Protein 6CKY (pdb70)

Secondary structure (DSSP, 8-state):
---EEEEEEEEES-HHHHHHIIIIIT-PEEEEEEEETTEEEEEEE-TT-TT-EEEEEE-STTTS-HHHHHHHHHHHHTT--EEEEEE-S-HHHHHHHHHHTT--EEEEEEE-SSSEEEEEE-TTS-EEEEE----/---EEEEEEEEES-HHHHHHIIIIIT--EEEEEEEETTEEEEEEE-TT-TT-EEEEEESSTTTS-HHHHHHHHHHHHTT--EEEEEE-S-HHHHHHHHHHTT--EEEEEEE-SSSEEEEEE-TTS-EEEEE--

Foldseek 3Di:
DDDDAQEAEDEAADDVQQVCQCCVQVNWDWDDFDADDPFTFTWTDHPVCNRHTYTHGHLDPPVDDDVSSVVVLVCQLVQVAAREEDEDADQQVSQVSNVVSPWAWPAHWDADPQGIWTKTATPSNHIYIYGYRHD/DDDDAQEAEDEAQDVVQQVCQCCVQLNWDWDAFDADDNATFTWTGHDPPNRYIYTYGYLDPDVDDDVGSVVVLVCQQVQVAAREEDEDQAQQVSQVSNVVSPWDWPAHWDDDDPWIKTWTATPSNHIYMYTND

B-factor: mean 24.07, std 12.13, range [7.72, 75.2]

Structure (mmCIF, N/CA/C/O backbone):
data_6CKY
#
_entry.id   6CKY
#
_cell.length_a   48.531
_cell.length_b   75.945
_cell.length_c   142.912
_cell.angle_alpha   90.00
_cell.angle_beta   90.00
_cell.angle_gamma   90.00
#
_symmetry.space_group_name_H-M   'C 2 2 21'
#
loop_
_entity.id
_entity.type
_entity.pdbx_description
1 polymer Glyoxalase
2 water water
#
loop_
_atom_site.group_PDB
_atom_site.id
_atom_site.type_symbol
_atom_site.label_atom_id
_atom_site.label_alt_id
_atom_site.label_comp_id
_atom_site.label_asym_id
_atom_site.label_entity_id
_atom_site.label_seq_id
_atom_site.pdbx_PDB_ins_code
_atom_site.Cartn_x
_atom_site.Cartn_y
_atom_site.Cartn_z
_atom_site.occupancy
_atom_site.B_iso_or_equiv
_atom_site.auth_seq_id
_atom_site.auth_comp_id
_atom_site.auth_asym_id
_atom_site.auth_atom_id
_atom_site.pdbx_PDB_model_num
ATOM 1 N N . MET A 1 21 ? 32.062 35.146 16.907 1.00 32.05 1 MET A N 1
ATOM 2 C CA . MET A 1 21 ? 32.340 33.749 16.480 1.00 34.84 1 MET A CA 1
ATOM 3 C C . MET A 1 21 ? 31.768 33.529 15.101 1.00 32.26 1 MET A C 1
ATOM 4 O O . MET A 1 21 ? 30.589 33.900 14.823 1.00 32.63 1 MET A O 1
ATOM 9 N N . ARG A 1 22 ? 32.554 32.832 14.281 1.00 29.45 2 ARG A N 1
ATOM 10 C CA . ARG A 1 22 ? 32.096 32.349 12.969 1.00 28.99 2 ARG A CA 1
ATOM 11 C C . ARG A 1 22 ? 31.583 30.914 13.117 1.00 24.55 2 ARG A C 1
ATOM 12 O O . ARG A 1 22 ? 32.338 29.967 13.243 1.00 22.34 2 ARG A O 1
ATOM 20 N N . ALA A 1 23 ? 30.274 30.798 13.164 1.00 23.76 3 ALA A N 1
ATOM 21 C CA . ALA A 1 23 ? 29.614 29.513 13.289 1.00 21.55 3 ALA A CA 1
ATOM 22 C C . ALA A 1 23 ? 28.363 29.556 12.461 1.00 21.92 3 ALA A C 1
ATOM 23 O O . ALA A 1 23 ? 27.850 30.641 12.148 1.00 20.77 3 ALA A O 1
ATOM 25 N N . ARG A 1 24 ? 27.905 28.366 12.087 1.00 19.62 4 ARG A N 1
ATOM 26 C CA . ARG A 1 24 ? 26.616 28.147 11.487 1.00 19.38 4 ARG A CA 1
ATOM 27 C C . ARG A 1 24 ? 25.893 27.080 12.273 1.00 17.14 4 ARG A C 1
ATOM 28 O O . ARG A 1 24 ? 26.464 26.082 12.682 1.00 13.10 4 ARG A O 1
ATOM 36 N N . LEU A 1 25 ? 24.586 27.217 12.419 1.00 15.71 5 LEU A N 1
ATOM 37 C CA . LEU A 1 25 ? 23.842 26.224 13.153 1.00 16.38 5 LEU A CA 1
ATOM 38 C C . LEU A 1 25 ? 23.546 25.084 12.178 1.00 15.07 5 LEU A C 1
ATOM 39 O O . LEU A 1 25 ? 22.765 25.250 11.212 1.00 16.27 5 LEU A O 1
ATOM 44 N N . SER A 1 26 ? 24.140 23.921 12.388 1.00 12.25 6 SER A N 1
ATOM 45 C CA . SER A 1 26 ? 23.889 22.830 11.417 1.00 11.18 6 SER A CA 1
ATOM 46 C C . SER A 1 26 ? 22.804 21.889 11.809 1.00 10.76 6 SER A C 1
ATOM 47 O O . SER A 1 26 ? 22.282 21.065 10.987 1.00 10.43 6 SER A O 1
ATOM 50 N N . HIS A 1 27 ? 22.535 21.822 13.103 1.00 10.18 7 HIS A N 1
ATOM 51 C CA . HIS A 1 27 ? 21.571 20.906 13.607 1.00 10.91 7 HIS A CA 1
ATOM 52 C C . HIS A 1 27 ? 20.803 21.595 14.705 1.00 10.52 7 HIS A C 1
ATOM 53 O O . HIS A 1 27 ? 21.418 22.271 15.488 1.00 9.62 7 HIS A O 1
ATOM 60 N N . VAL A 1 28 ? 19.504 21.362 14.743 1.00 9.90 8 VAL A N 1
ATOM 61 C CA . VAL A 1 28 ? 18.652 21.719 15.873 1.00 10.68 8 VAL A CA 1
ATOM 62 C C . VAL A 1 28 ? 18.016 20.497 16.454 1.00 10.16 8 VAL A C 1
ATOM 63 O O . VAL A 1 28 ? 17.456 19.691 15.760 1.00 7.72 8 VAL A O 1
ATOM 67 N N . THR A 1 29 ? 18.004 20.419 17.801 1.00 8.77 9 THR A N 1
ATOM 68 C CA . THR A 1 29 ? 17.416 19.297 18.473 1.00 9.68 9 THR A CA 1
ATOM 69 C C . THR A 1 29 ? 15.929 19.527 18.791 1.00 10.34 9 THR A C 1
ATOM 70 O O . THR A 1 29 ? 15.518 20.674 19.179 1.00 10.99 9 THR A O 1
ATOM 74 N N . ILE A 1 30 ? 15.121 18.511 18.519 1.00 9.20 10 ILE A N 1
ATOM 75 C CA . ILE A 1 30 ? 13.711 18.504 18.823 1.00 9.49 10 ILE A CA 1
ATOM 76 C C . ILE A 1 30 ? 13.537 17.318 19.737 1.00 9.81 10 ILE A C 1
ATOM 77 O O . ILE A 1 30 ? 13.735 16.168 19.307 1.00 8.46 10 ILE A O 1
ATOM 82 N N . PRO A 1 31 ? 13.179 17.587 21.019 1.00 9.65 11 PRO A N 1
ATOM 83 C CA . PRO A 1 31 ? 12.929 16.427 21.885 1.00 10.20 11 PRO A CA 1
ATOM 84 C C . PRO A 1 31 ? 11.620 15.704 21.561 1.00 10.40 11 PRO A C 1
ATOM 85 O O . PRO A 1 31 ? 10.605 16.348 21.458 1.00 10.30 11 PRO A O 1
ATOM 89 N N . VAL A 1 32 ? 11.603 14.366 21.380 1.00 11.37 12 VAL A N 1
ATOM 90 C CA . VAL A 1 32 ? 10.353 13.707 20.966 1.00 13.05 12 VAL A CA 1
ATOM 91 C C . VAL A 1 32 ? 9.994 12.533 21.887 1.00 14.34 12 VAL A C 1
ATOM 92 O O . VAL A 1 32 ? 10.861 11.904 22.460 1.00 18.47 12 VAL A O 1
ATOM 96 N N . LEU A 1 33 ? 8.723 12.195 21.918 1.00 16.16 13 LEU A N 1
ATOM 97 C CA . LEU A 1 33 ? 8.189 11.136 22.785 1.00 17.46 13 LEU A CA 1
ATOM 98 C C . LEU A 1 33 ? 8.371 9.805 22.125 1.00 19.75 13 LEU A C 1
ATOM 99 O O . LEU A 1 33 ? 8.585 8.773 22.816 1.00 20.78 13 LEU A O 1
ATOM 104 N N . ASP A 1 34 ? 8.308 9.771 20.801 1.00 19.94 14 ASP A N 1
ATOM 105 C CA . ASP A 1 34 ? 8.527 8.501 20.144 1.00 21.26 14 ASP A CA 1
ATOM 106 C C . ASP A 1 34 ? 9.105 8.787 18.814 1.00 19.10 14 ASP A C 1
ATOM 107 O O . ASP A 1 34 ? 8.480 9.470 18.022 1.00 17.10 14 ASP A O 1
ATOM 112 N N . GLN A 1 35 ? 10.255 8.182 18.517 1.00 18.01 15 GLN A N 1
ATOM 113 C CA . GLN A 1 35 ? 10.946 8.495 17.280 1.00 18.14 15 GLN A CA 1
ATOM 114 C C . GLN A 1 35 ? 10.262 8.022 16.000 1.00 21.38 15 GLN A C 1
ATOM 115 O O . GLN A 1 35 ? 10.312 8.720 15.005 1.00 18.52 15 GLN A O 1
ATOM 121 N N . ASP A 1 36 ? 9.635 6.836 16.009 1.00 23.61 16 ASP A N 1
ATOM 122 C CA . ASP A 1 36 ? 8.874 6.403 14.819 1.00 23.98 16 ASP A CA 1
ATOM 123 C C . ASP A 1 36 ? 7.730 7.345 14.556 1.00 18.33 16 ASP A C 1
ATOM 124 O O . ASP A 1 36 ? 7.481 7.725 13.432 1.00 17.31 16 ASP A O 1
ATOM 129 N N . SER A 1 37 ? 7.030 7.713 15.606 1.00 17.28 17 SER A N 1
ATOM 130 C CA . SER A 1 37 ? 5.893 8.619 15.484 1.00 19.09 17 SER A CA 1
ATOM 131 C C . SER A 1 37 ? 6.351 9.965 14.877 1.00 18.84 17 SER A C 1
ATOM 132 O O . SER A 1 37 ? 5.749 10.481 13.909 1.00 17.48 17 SER A O 1
ATOM 135 N N . ALA A 1 38 ? 7.439 10.493 15.452 1.00 17.08 18 ALA A N 1
ATOM 136 C CA . ALA A 1 38 ? 8.043 11.777 15.011 1.00 15.18 18 ALA A CA 1
ATOM 137 C C . ALA A 1 38 ? 8.484 11.712 13.565 1.00 15.84 18 ALA A C 1
ATOM 138 O O . ALA A 1 38 ? 8.267 12.628 12.779 1.00 15.66 18 ALA A O 1
ATOM 140 N N . LYS A 1 39 ? 9.126 10.604 13.210 1.00 16.14 19 LYS A N 1
ATOM 141 C CA . LYS A 1 39 ? 9.546 10.413 11.812 1.00 16.91 19 LYS A CA 1
ATOM 142 C C . LYS A 1 39 ? 8.402 10.508 10.834 1.00 16.26 19 LYS A C 1
ATOM 143 O O . LYS A 1 39 ? 8.525 11.195 9.819 1.00 18.75 19 LYS A O 1
ATOM 149 N N . ALA A 1 40 ? 7.320 9.800 11.138 1.00 16.68 20 ALA A N 1
ATOM 150 C CA . ALA A 1 40 ? 6.078 9.779 10.325 1.00 17.30 20 ALA A CA 1
ATOM 151 C C . ALA A 1 40 ? 5.516 11.181 10.253 1.00 14.83 20 ALA A C 1
ATOM 152 O O . ALA A 1 40 ? 5.235 11.679 9.175 1.00 16.85 20 ALA A O 1
ATOM 154 N N . PHE A 1 41 ? 5.446 11.855 11.380 1.00 14.39 21 PHE A N 1
ATOM 155 C CA . PHE A 1 41 ? 4.907 13.239 11.382 1.00 12.81 21 PHE A CA 1
ATOM 156 C C . PHE A 1 41 ? 5.687 14.205 10.513 1.00 12.11 21 PHE A C 1
ATOM 157 O O . PHE A 1 41 ? 5.130 14.899 9.672 1.00 12.58 21 PHE A O 1
ATOM 165 N N . TYR A 1 42 ? 7.004 14.243 10.720 1.00 12.24 22 TYR A N 1
ATOM 166 C CA . TYR A 1 42 ? 7.852 15.147 10.066 1.00 11.27 22 TYR A CA 1
ATOM 167 C C . TYR A 1 42 ? 7.958 14.861 8.575 1.00 12.60 22 TYR A C 1
ATOM 168 O O . TYR A 1 42 ? 8.086 15.805 7.831 1.00 11.89 22 TYR A O 1
ATOM 177 N N . THR A 1 43 ? 7.873 13.586 8.182 1.00 14.99 23 THR A N 1
ATOM 178 C CA . THR A 1 43 ? 7.997 13.213 6.744 1.00 19.12 23 THR A CA 1
ATOM 179 C C . THR A 1 43 ? 6.639 13.167 6.068 1.00 19.77 23 THR A C 1
ATOM 180 O O . THR A 1 43 ? 6.490 13.764 5.029 1.00 19.55 23 THR A O 1
ATOM 184 N N . GLU A 1 44 ? 5.661 12.495 6.668 1.00 21.16 24 GLU A N 1
ATOM 185 C CA . GLU A 1 44 ? 4.355 12.315 6.066 1.00 22.64 24 GLU A CA 1
ATOM 186 C C . GLU A 1 44 ? 3.447 13.557 6.148 1.00 24.15 24 GLU A C 1
ATOM 187 O O . GLU A 1 44 ? 2.696 13.770 5.203 1.00 23.03 24 GLU A O 1
ATOM 193 N N . LYS A 1 45 ? 3.509 14.359 7.240 1.00 20.83 25 LYS A N 1
ATOM 194 C CA . LYS A 1 45 ? 2.649 15.544 7.398 1.00 20.46 25 LYS A CA 1
ATOM 195 C C . LYS A 1 45 ? 3.324 16.859 6.978 1.00 19.93 25 LYS A C 1
ATOM 196 O O . LYS A 1 45 ? 2.749 17.656 6.232 1.00 19.36 25 LYS A O 1
ATOM 202 N N . LEU A 1 46 ? 4.568 17.086 7.404 1.00 17.93 26 LEU A N 1
ATOM 203 C CA . LEU A 1 46 ? 5.307 18.254 6.942 1.00 17.59 26 LEU A CA 1
ATOM 204 C C . LEU A 1 46 ? 6.100 18.058 5.660 1.00 18.53 26 LEU A C 1
ATOM 205 O O . LEU A 1 46 ? 6.547 19.010 5.125 1.00 19.59 26 LEU A O 1
ATOM 210 N N . GLY A 1 47 ? 6.282 16.834 5.190 1.00 19.01 27 GLY A N 1
ATOM 211 C CA . GLY A 1 47 ? 6.995 16.602 3.932 1.00 19.08 27 GLY A CA 1
ATOM 212 C C . GLY A 1 47 ? 8.501 16.807 3.935 1.00 18.85 27 GLY A C 1
ATOM 213 O O . GLY A 1 47 ? 9.110 16.983 2.878 1.00 16.65 27 GLY A O 1
ATOM 214 N N . PHE A 1 48 ? 9.118 16.799 5.118 1.00 16.25 28 PHE A N 1
ATOM 215 C CA . PHE A 1 48 ? 10.531 16.808 5.230 1.00 15.12 28 PHE A CA 1
ATOM 216 C C . PHE A 1 48 ? 11.080 15.487 4.814 1.00 16.59 28 PHE A C 1
ATOM 217 O O . PHE A 1 48 ? 10.419 14.459 4.877 1.00 15.07 28 PHE A O 1
ATOM 225 N N . GLU A 1 49 ? 12.339 15.523 4.507 1.00 17.71 29 GLU A N 1
ATOM 226 C CA . GLU A 1 4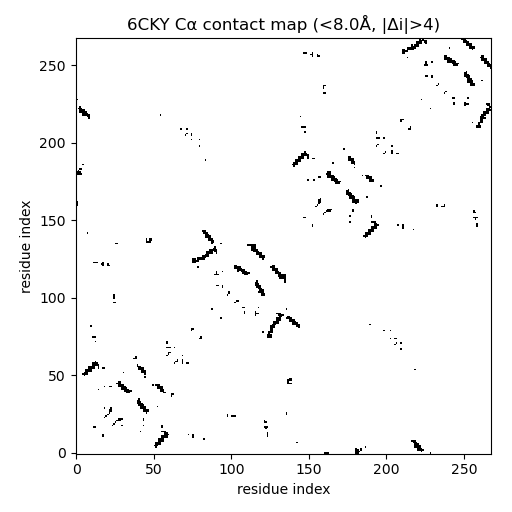9 ? 13.027 14.352 4.085 1.00 23.41 29 GLU A CA 1
ATOM 227 C C . GLU A 1 49 ? 13.875 13.851 5.229 1.00 24.53 29 GLU A C 1
ATOM 228 O O . GLU A 1 49 ? 14.293 14.633 6.091 1.00 22.49 29 GLU A O 1
ATOM 234 N N . VAL A 1 50 ? 14.122 12.552 5.224 1.00 22.39 30 VAL A N 1
ATOM 235 C CA . VAL A 1 50 ? 15.002 11.937 6.172 1.00 22.56 30 VAL A CA 1
ATOM 236 C C . VAL A 1 50 ? 16.393 12.188 5.740 1.00 21.50 30 VAL A C 1
ATOM 237 O O . VAL A 1 50 ? 16.744 12.006 4.555 1.00 23.38 30 VAL A O 1
ATOM 241 N N . ARG A 1 51 ? 17.196 12.686 6.656 1.00 19.16 31 ARG A N 1
ATOM 242 C CA . ARG A 1 51 ? 18.570 12.960 6.419 1.00 21.38 31 ARG A CA 1
ATOM 243 C C . ARG A 1 51 ? 19.505 11.881 6.945 1.00 22.44 31 ARG A C 1
ATOM 244 O O . ARG A 1 51 ? 20.498 11.554 6.291 1.00 20.20 31 ARG A O 1
ATOM 252 N N . ASN A 1 52 ? 19.241 11.389 8.145 1.00 21.62 32 ASN A N 1
ATOM 253 C CA . ASN A 1 52 ? 19.990 10.257 8.687 1.00 22.47 32 ASN A CA 1
ATOM 254 C C . ASN A 1 52 ? 19.055 9.418 9.545 1.00 23.32 32 ASN A C 1
ATOM 255 O O . ASN A 1 52 ? 18.132 9.924 10.169 1.00 17.93 32 ASN A O 1
ATOM 260 N N . ASP A 1 53 ? 19.316 8.114 9.564 1.00 23.30 33 ASP A N 1
ATOM 261 C CA . ASP A 1 53 ? 18.660 7.208 10.481 1.00 24.05 33 ASP A CA 1
ATOM 262 C C . ASP A 1 53 ? 19.604 6.029 10.744 1.00 25.74 33 ASP A C 1
ATOM 263 O O . ASP A 1 53 ? 19.817 5.194 9.882 1.00 27.07 33 ASP A O 1
ATOM 268 N N . MET A 1 54 ? 20.200 6.028 11.909 1.00 27.28 34 MET A N 1
ATOM 269 C CA . MET A 1 54 ? 21.224 5.065 12.260 1.00 28.32 34 MET A CA 1
ATOM 270 C C . MET A 1 54 ? 21.277 5.067 13.744 1.00 28.18 34 MET A C 1
ATOM 271 O O . MET A 1 54 ? 20.636 5.909 14.386 1.00 32.82 34 MET A O 1
ATOM 276 N N . THR A 1 55 ? 22.086 4.166 14.272 1.00 24.54 35 THR A N 1
ATOM 277 C CA . THR A 1 55 ? 22.171 3.884 15.677 1.00 29.08 35 THR A CA 1
ATOM 278 C C . THR A 1 55 ? 23.630 4.040 16.051 1.00 32.00 35 THR A C 1
ATOM 279 O O . THR A 1 55 ? 24.538 3.497 15.369 1.00 32.29 35 THR A O 1
ATOM 283 N N . ILE A 1 56 ? 23.824 4.769 17.135 1.00 35.30 36 ILE A N 1
ATOM 284 C CA . ILE A 1 56 ? 25.114 5.134 17.653 1.00 36.07 36 ILE A CA 1
ATOM 285 C C . ILE A 1 56 ? 25.061 4.577 19.053 1.00 39.50 36 ILE A C 1
ATOM 286 O O . ILE A 1 56 ? 24.511 5.219 19.961 1.00 35.64 36 ILE A O 1
ATOM 291 N N . GLY A 1 57 ? 25.543 3.338 19.201 1.00 38.58 37 GLY A N 1
ATOM 292 C CA . GLY A 1 57 ? 25.512 2.650 20.483 1.00 39.22 37 GLY A CA 1
ATOM 293 C C . GLY A 1 57 ? 24.103 2.242 20.824 1.00 41.97 37 GLY A C 1
ATOM 294 O O . GLY A 1 57 ? 23.497 1.400 20.149 1.00 45.48 37 GLY A O 1
ATOM 295 N N . GLU A 1 58 ? 23.576 2.853 21.878 1.00 43.04 38 GLU A N 1
ATOM 296 C CA . GLU A 1 58 ? 22.199 2.628 22.288 1.00 43.11 38 GLU A CA 1
ATOM 297 C C . GLU A 1 58 ? 21.255 3.593 21.548 1.00 36.90 38 GLU A C 1
ATOM 298 O O . GLU A 1 58 ? 20.108 3.227 21.318 1.00 37.77 38 GLU A O 1
ATOM 304 N N . LEU A 1 59 ? 21.742 4.785 21.143 1.00 30.76 39 LEU A N 1
ATOM 305 C CA . LEU A 1 59 ? 20.871 5.880 20.632 1.00 26.80 39 LEU A CA 1
ATOM 306 C C . LEU A 1 59 ? 20.606 5.830 19.147 1.00 22.81 39 LEU A C 1
ATOM 307 O O . LEU A 1 59 ? 21.500 5.620 18.368 1.00 20.15 39 LEU A O 1
ATOM 312 N N . ARG A 1 60 ? 19.362 6.100 18.761 1.00 21.78 40 ARG A N 1
ATOM 313 C CA . ARG A 1 60 ? 19.016 6.284 17.375 1.00 19.96 40 ARG A CA 1
ATOM 314 C C . ARG A 1 60 ? 19.196 7.767 17.062 1.00 20.13 40 ARG A C 1
ATOM 315 O O . ARG A 1 60 ? 18.561 8.644 17.646 1.00 14.34 40 ARG A O 1
ATOM 323 N N . TRP A 1 61 ? 20.067 8.003 16.126 1.00 20.11 41 TRP A N 1
ATOM 324 C CA . TRP A 1 61 ? 20.281 9.321 15.596 1.00 19.66 41 TRP A CA 1
ATOM 325 C C . TRP A 1 61 ? 19.479 9.421 14.332 1.00 16.88 41 TRP A C 1
ATOM 326 O O . TRP A 1 61 ? 19.792 8.827 13.275 1.00 16.95 41 TRP A O 1
ATOM 337 N N . LEU A 1 62 ? 18.409 10.200 14.418 1.00 15.88 42 LEU A N 1
ATOM 338 C CA . LEU A 1 62 ? 17.419 10.332 13.391 1.00 14.60 42 LEU A CA 1
ATOM 339 C C . LEU A 1 62 ? 17.283 11.812 13.101 1.00 15.35 42 LEU A C 1
ATOM 340 O O . LEU A 1 62 ? 16.943 12.603 14.014 1.00 12.16 42 LEU A O 1
ATOM 345 N N . THR A 1 63 ? 17.473 12.191 11.845 1.00 12.91 43 THR A N 1
ATOM 346 C CA . THR A 1 63 ? 17.402 13.607 11.509 1.00 15.41 43 THR A CA 1
ATOM 347 C C . THR A 1 63 ? 16.587 13.802 10.248 1.00 15.70 43 THR A C 1
ATOM 348 O O . THR A 1 63 ? 16.582 12.944 9.344 1.00 18.01 43 THR A O 1
ATOM 352 N N . VAL A 1 64 ? 15.922 14.949 10.194 1.00 14.89 44 VAL A N 1
ATOM 353 C CA . VAL A 1 64 ? 15.042 15.298 9.125 1.00 14.71 44 VAL A CA 1
ATOM 354 C C . VAL A 1 64 ? 15.285 16.739 8.761 1.00 15.40 44 VAL A C 1
ATOM 355 O O . VAL A 1 64 ? 15.797 17.567 9.527 1.00 12.67 44 VAL A O 1
ATOM 359 N N . GLY A 1 65 ? 14.823 17.101 7.593 1.00 14.23 45 GLY A N 1
ATOM 360 C CA . GLY A 1 65 ? 14.878 18.508 7.274 1.00 16.38 45 GLY A CA 1
ATOM 361 C C . GLY A 1 65 ? 14.140 18.832 5.998 1.00 18.00 45 GLY A C 1
ATOM 362 O O . GLY A 1 65 ? 13.754 17.906 5.272 1.00 15.44 45 GLY A O 1
ATOM 363 N N . PRO A 1 66 ? 13.862 20.135 5.778 1.00 18.75 46 PRO A N 1
ATOM 364 C CA . PRO A 1 66 ? 13.190 20.590 4.555 1.00 19.17 46 PRO A CA 1
ATOM 365 C C . PRO A 1 66 ? 14.014 20.239 3.321 1.00 19.84 46 PRO A C 1
ATOM 366 O O . PRO A 1 66 ? 15.209 20.417 3.292 1.00 17.86 46 PRO A O 1
ATOM 370 N N . LYS A 1 67 ? 13.372 19.690 2.304 1.00 25.54 47 LYS A N 1
ATOM 371 C CA . LYS A 1 67 ? 14.106 19.295 1.059 1.00 28.57 47 LYS A CA 1
ATOM 372 C C . LYS A 1 67 ? 14.998 20.404 0.468 1.00 27.75 47 LYS A C 1
ATOM 373 O O . LYS A 1 67 ? 16.047 20.161 -0.121 1.00 31.16 47 LYS A O 1
ATOM 379 N N . ASP A 1 68 ? 14.581 21.637 0.613 1.00 30.87 48 ASP A N 1
ATOM 380 C CA . ASP A 1 68 ? 15.327 22.732 0.027 1.00 34.99 48 ASP A CA 1
ATOM 381 C C . ASP A 1 68 ? 16.340 23.328 0.920 1.00 34.31 48 ASP A C 1
ATOM 382 O O . ASP A 1 68 ? 17.049 24.181 0.458 1.00 36.59 48 ASP A O 1
ATOM 387 N N . GLU A 1 69 ? 16.421 22.903 2.189 1.00 30.42 49 GLU A N 1
ATOM 388 C CA . GLU A 1 69 ? 17.394 23.460 3.106 1.00 29.61 49 GLU A CA 1
ATOM 389 C C . GLU A 1 69 ? 18.341 22.336 3.548 1.00 25.27 49 GLU A C 1
ATOM 390 O O . GLU A 1 69 ? 18.300 21.886 4.670 1.00 19.48 49 GLU A O 1
ATOM 396 N N . PRO A 1 70 ? 19.220 21.891 2.638 1.00 22.00 50 PRO A N 1
ATOM 397 C CA . PRO A 1 70 ? 19.995 20.679 2.957 1.00 24.16 50 PRO A CA 1
ATOM 398 C C . PRO A 1 70 ? 21.032 20.895 4.051 1.00 24.46 50 PRO A C 1
ATOM 399 O O . PRO A 1 70 ? 21.456 19.912 4.646 1.00 28.21 50 PRO A O 1
ATOM 403 N N . GLU A 1 71 ? 21.371 22.146 4.378 1.00 23.61 51 GLU A N 1
ATOM 404 C CA . GLU A 1 71 ? 22.424 22.418 5.343 1.00 26.12 51 GLU A CA 1
ATOM 405 C C . GLU A 1 71 ? 21.971 22.477 6.812 1.00 21.81 51 GLU A C 1
ATOM 406 O O . GLU A 1 71 ? 22.816 22.700 7.682 1.00 21.07 51 GLU A O 1
ATOM 412 N N . VAL A 1 72 ? 20.688 22.288 7.087 1.00 19.71 52 VAL A N 1
ATOM 413 C CA . VAL A 1 72 ? 20.221 22.174 8.489 1.00 18.84 52 VAL A CA 1
ATOM 414 C C . VAL A 1 72 ? 19.448 20.852 8.632 1.00 17.48 52 VAL A C 1
ATOM 415 O O . VAL A 1 72 ? 18.687 20.416 7.725 1.00 19.85 52 VAL A O 1
ATOM 419 N N . GLU A 1 73 ? 19.628 20.235 9.772 1.00 13.90 53 GLU A N 1
ATOM 420 C CA . GLU A 1 73 ? 19.020 18.989 10.094 1.00 13.10 53 GLU A CA 1
ATOM 421 C C . GLU A 1 73 ? 18.344 19.210 11.463 1.00 11.96 53 GLU A C 1
ATOM 422 O O . GLU A 1 73 ? 18.939 19.877 12.309 1.00 9.91 53 GLU A O 1
ATOM 428 N N . MET A 1 74 ? 17.124 18.697 11.598 1.00 10.11 54 MET A N 1
ATOM 429 C CA . MET A 1 74 ? 16.434 18.635 12.850 1.00 11.79 54 MET A CA 1
ATOM 430 C C . MET A 1 74 ? 16.617 17.246 13.456 1.00 11.88 54 MET A C 1
ATOM 431 O O . MET A 1 74 ? 16.276 16.240 12.800 1.00 10.50 54 MET A O 1
ATOM 436 N N . VAL A 1 75 ? 17.213 17.196 14.661 1.00 10.55 55 VAL A N 1
ATOM 437 C CA . VAL A 1 75 ? 17.566 15.926 15.283 1.00 12.22 55 VAL A CA 1
ATOM 438 C C . VAL A 1 75 ? 16.357 15.472 16.172 1.00 11.32 55 VAL A C 1
ATOM 439 O O . VAL A 1 75 ? 15.966 16.222 17.031 1.00 10.41 55 VAL A O 1
ATOM 443 N N . LEU A 1 76 ? 15.751 14.315 15.912 1.00 11.31 56 LEU A N 1
ATOM 444 C CA . LEU A 1 76 ? 14.570 13.888 16.630 1.00 12.20 56 LEU A CA 1
ATOM 445 C C . LEU A 1 76 ? 15.086 13.010 17.780 1.00 14.58 56 LEU A C 1
ATOM 446 O O . LEU A 1 76 ? 15.464 11.888 17.593 1.00 15.59 56 LEU A O 1
ATOM 451 N N . ARG A 1 77 ? 15.221 13.624 18.932 1.00 14.64 57 ARG A N 1
ATOM 452 C CA . ARG A 1 77 ? 15.908 13.038 20.050 1.00 18.16 57 ARG A CA 1
ATOM 453 C C . ARG A 1 77 ? 14.927 12.418 21.080 1.00 19.34 57 ARG A C 1
ATOM 454 O O . ARG A 1 77 ? 14.149 13.141 21.711 1.00 17.02 57 ARG A O 1
ATOM 462 N N . LYS A 1 78 ? 15.040 11.102 21.297 1.00 19.51 58 LYS A N 1
ATOM 463 C CA . LYS A 1 78 ? 14.134 10.372 22.185 1.00 20.81 58 LYS A CA 1
ATOM 464 C C . LYS A 1 78 ? 14.313 10.898 23.550 1.00 19.21 58 LYS A C 1
ATOM 465 O O . LYS A 1 78 ? 15.487 10.985 24.003 1.00 18.14 58 LYS A O 1
ATOM 471 N N . VAL A 1 79 ? 13.203 11.273 24.190 1.00 17.99 59 VAL A N 1
ATOM 472 C CA . VAL A 1 79 ? 13.218 11.605 25.613 1.00 19.35 59 VAL A CA 1
ATOM 473 C C . VAL A 1 79 ? 12.921 10.301 26.392 1.00 21.18 59 VAL A C 1
ATOM 474 O O . VAL A 1 79 ? 11.768 9.885 26.588 1.00 20.37 59 VAL A O 1
ATOM 478 N N . GLY A 1 80 ? 13.994 9.648 26.777 1.00 23.22 60 GLY A N 1
ATOM 479 C CA . GLY A 1 80 ? 13.902 8.350 27.445 1.00 24.81 60 GLY A CA 1
ATOM 480 C C . GLY A 1 80 ? 15.280 7.794 27.743 1.00 28.32 60 GLY A C 1
ATOM 481 O O . GLY A 1 80 ? 16.293 8.388 27.350 1.00 23.39 60 GLY A O 1
ATOM 482 N N . PRO A 1 81 ? 15.331 6.638 28.457 1.00 30.87 61 PRO A N 1
ATOM 483 C CA . PRO A 1 81 ? 16.607 5.984 28.667 1.00 36.18 61 PRO A CA 1
ATOM 484 C C . PRO A 1 81 ? 17.255 5.585 27.357 1.00 34.49 61 PRO A C 1
ATOM 485 O O . PRO A 1 81 ? 16.535 5.266 26.431 1.00 38.84 61 PRO A O 1
ATOM 489 N N . PRO A 1 82 ? 18.589 5.632 27.237 1.00 41.21 62 PRO A N 1
ATOM 490 C CA . PRO A 1 82 ? 19.523 5.867 28.348 1.00 40.11 62 PRO A CA 1
ATOM 491 C C . PRO A 1 82 ? 19.994 7.289 28.476 1.00 37.92 62 PRO A C 1
ATOM 492 O O . PRO A 1 82 ? 20.674 7.620 29.465 1.00 34.89 62 PRO A O 1
ATOM 496 N N . GLU A 1 83 ? 19.709 8.128 27.482 1.00 36.87 63 GLU A N 1
ATOM 497 C CA . GLU A 1 83 ? 20.173 9.499 27.559 1.00 31.98 63 GLU A CA 1
ATOM 498 C C . GLU A 1 83 ? 19.665 10.173 28.802 1.00 28.88 63 GLU A C 1
ATOM 499 O O . GLU A 1 83 ? 20.412 10.900 29.408 1.00 27.43 63 GLU A O 1
ATOM 505 N N . TYR A 1 84 ? 18.409 9.918 29.184 1.00 28.06 64 TYR A N 1
ATOM 506 C CA . TYR A 1 84 ? 17.777 10.577 30.307 1.00 28.55 64 TYR A CA 1
ATOM 507 C C . TYR A 1 84 ? 17.366 9.556 31.361 1.00 30.34 64 TYR A C 1
ATOM 508 O O . TYR A 1 84 ? 16.736 8.538 31.040 1.00 28.19 64 TYR A O 1
ATOM 517 N N . ASP A 1 85 ? 17.636 9.870 32.622 1.00 32.89 65 ASP A N 1
ATOM 518 C CA . ASP A 1 85 ? 17.280 8.947 33.707 1.00 32.86 65 ASP A CA 1
ATOM 519 C C . ASP A 1 85 ? 15.761 8.992 33.918 1.00 37.26 65 ASP A C 1
ATOM 520 O O . ASP A 1 85 ? 15.062 9.789 33.283 1.00 33.18 65 ASP A O 1
ATOM 525 N N . GLU A 1 86 ? 15.240 8.157 34.815 1.00 40.37 66 GLU A N 1
ATOM 526 C CA . GLU A 1 86 ? 13.797 7.926 34.850 1.00 39.20 66 GLU A CA 1
ATOM 527 C C . GLU A 1 86 ? 13.010 9.119 35.396 1.00 36.04 66 GLU A C 1
ATOM 528 O O . GLU A 1 86 ? 11.915 9.428 34.923 1.00 31.76 66 GLU A O 1
ATOM 534 N N . GLU A 1 87 ? 13.531 9.770 36.421 1.00 35.91 67 GLU A N 1
ATOM 535 C CA . GLU A 1 87 ? 12.860 10.946 36.963 1.00 36.10 67 GLU A CA 1
ATOM 536 C C . GLU A 1 87 ? 12.813 12.080 35.912 1.00 31.08 67 GLU A C 1
ATOM 537 O O . GLU A 1 87 ? 11.777 12.756 35.717 1.00 31.87 67 GLU A O 1
ATOM 543 N N . THR A 1 88 ? 13.955 12.287 35.265 1.00 29.11 68 THR A N 1
ATOM 544 C CA . THR A 1 88 ? 14.116 13.295 34.220 1.00 29.39 68 THR A CA 1
ATOM 545 C C . THR A 1 88 ? 13.200 13.041 33.042 1.00 25.05 68 THR A C 1
ATOM 546 O O . THR A 1 88 ? 12.486 13.981 32.630 1.00 25.87 68 THR A O 1
ATOM 550 N N . THR A 1 89 ? 13.242 11.800 32.526 1.00 23.83 69 THR A N 1
ATOM 551 C CA . THR A 1 89 ? 12.334 11.267 31.500 1.00 24.12 69 THR A CA 1
ATOM 552 C C . THR A 1 89 ? 10.876 11.599 31.817 1.00 24.29 69 THR A C 1
ATOM 553 O O . THR A 1 89 ? 10.160 12.192 31.004 1.00 23.84 69 THR A O 1
ATOM 557 N N . ALA A 1 90 ? 10.439 11.299 33.035 1.00 23.80 70 ALA A N 1
ATOM 558 C CA . ALA A 1 90 ? 9.028 11.505 33.431 1.00 23.10 70 ALA A CA 1
ATOM 559 C C . ALA A 1 90 ? 8.603 12.991 33.450 1.00 21.16 70 ALA A C 1
ATOM 560 O O . ALA A 1 90 ? 7.542 13.389 32.960 1.00 23.00 70 ALA A O 1
ATOM 562 N N . HIS A 1 91 ? 9.431 13.792 34.064 1.00 20.94 71 HIS A N 1
ATOM 563 C CA . HIS A 1 91 ? 9.213 15.249 34.185 1.00 22.24 71 HIS A CA 1
ATOM 564 C C . HIS A 1 91 ? 9.242 15.892 32.764 1.00 18.59 71 HIS A C 1
ATOM 565 O O . HIS A 1 91 ? 8.405 16.810 32.417 1.00 18.98 71 HIS A O 1
ATOM 572 N N . PHE A 1 92 ? 10.173 15.389 31.957 1.00 18.24 72 PHE A N 1
ATOM 573 C CA . PHE A 1 92 ? 10.379 15.996 30.620 1.00 17.77 72 PHE A CA 1
ATOM 574 C C . PHE A 1 92 ? 9.262 15.621 29.647 1.00 17.03 72 PHE A C 1
ATOM 575 O O . PHE A 1 92 ? 8.632 16.535 29.022 1.00 17.01 72 PHE A O 1
ATOM 583 N N . ARG A 1 93 ? 8.955 14.319 29.558 1.00 18.54 73 ARG A N 1
ATOM 584 C CA . ARG A 1 93 ? 7.816 13.860 28.767 1.00 18.90 73 ARG A CA 1
ATOM 585 C C . ARG A 1 93 ? 6.522 14.586 29.107 1.00 21.00 73 ARG A C 1
ATOM 586 O O . ARG A 1 93 ? 5.741 14.893 28.224 1.00 19.46 73 ARG A O 1
ATOM 594 N N . ASP A 1 94 ? 6.283 14.893 30.393 1.00 22.35 74 ASP A N 1
ATOM 595 C CA . ASP A 1 94 ? 5.085 15.586 30.844 1.00 22.81 74 ASP A CA 1
ATOM 596 C C . ASP A 1 94 ? 5.044 16.982 30.303 1.00 20.58 74 ASP A C 1
ATOM 597 O O . ASP A 1 94 ? 3.997 17.418 29.823 1.00 20.02 74 ASP A O 1
ATOM 602 N N . LEU A 1 95 ? 6.200 17.671 30.315 1.00 18.62 75 LEU A N 1
ATOM 603 C CA . LEU A 1 95 ? 6.234 19.055 29.921 1.00 16.85 75 LEU A CA 1
ATOM 604 C C . LEU A 1 95 ? 6.103 19.129 28.398 1.00 14.69 75 LEU A C 1
ATOM 605 O O . LEU A 1 95 ? 5.445 20.051 27.889 1.00 15.94 75 LEU A O 1
ATOM 610 N N . ILE A 1 96 ? 6.645 18.130 27.705 1.00 15.42 76 ILE A N 1
ATOM 611 C CA . ILE A 1 96 ? 6.556 18.118 26.206 1.00 14.62 76 ILE A CA 1
ATOM 612 C C . ILE A 1 96 ? 5.093 17.949 25.789 1.00 15.38 76 ILE A C 1
ATOM 613 O O . ILE A 1 96 ? 4.602 18.686 24.903 1.00 15.14 76 ILE A O 1
ATOM 618 N N . ALA A 1 97 ? 4.413 16.958 26.382 1.00 18.41 77 ALA A N 1
ATOM 619 C CA . ALA A 1 97 ? 2.938 16.746 26.141 1.00 19.50 77 ALA A CA 1
ATOM 620 C C . ALA A 1 97 ? 2.102 17.983 26.388 1.00 20.00 77 ALA A C 1
ATOM 621 O O . ALA A 1 97 ? 1.111 18.219 25.681 1.00 22.42 77 ALA A O 1
ATOM 623 N N . LYS A 1 98 ? 2.524 18.832 27.320 1.00 23.42 78 LYS A N 1
ATOM 624 C CA . LYS A 1 98 ? 1.893 20.117 27.566 1.00 24.26 78 LYS A CA 1
ATOM 625 C C . LYS A 1 98 ? 2.222 21.239 26.617 1.00 26.19 78 LYS A C 1
ATOM 626 O O . LYS A 1 98 ? 1.657 22.344 26.752 1.00 27.42 78 LYS A O 1
ATOM 632 N N . GLY A 1 99 ? 3.128 21.024 25.650 1.00 25.77 79 GLY A N 1
ATOM 633 C CA . GLY A 1 99 ? 3.447 22.088 24.731 1.00 22.48 79 GLY A CA 1
ATOM 634 C C . GLY A 1 99 ? 4.466 23.082 25.240 1.00 22.51 79 GLY A C 1
ATOM 635 O O . GLY A 1 99 ? 4.524 24.215 24.749 1.00 19.89 79 GLY A O 1
ATOM 636 N N . VAL A 1 100 ? 5.330 22.688 26.175 1.00 21.11 80 VAL A N 1
ATOM 637 C CA . VAL A 1 100 ? 6.304 23.634 26.720 1.00 21.21 80 VAL A CA 1
ATOM 638 C C . VAL A 1 100 ? 7.420 24.019 25.731 1.00 18.39 80 VAL A C 1
ATOM 639 O O . VAL A 1 100 ? 7.966 25.096 25.836 1.00 20.09 80 VAL A O 1
ATOM 643 N N . ILE A 1 101 ? 7.764 23.122 24.816 1.00 16.10 81 ILE A N 1
ATOM 644 C CA . ILE A 1 101 ? 8.856 23.344 23.927 1.00 15.24 81 ILE A CA 1
ATOM 645 C C . ILE A 1 101 ? 8.314 23.961 22.673 1.00 14.05 81 ILE A C 1
ATOM 646 O O . ILE A 1 101 ? 7.586 23.290 21.931 1.00 14.14 81 ILE A O 1
ATOM 651 N N . GLY A 1 102 ? 8.708 25.206 22.428 1.00 12.99 82 GLY A N 1
ATOM 652 C CA . GLY A 1 102 ? 8.569 25.867 21.153 1.00 13.18 82 GLY A CA 1
ATOM 653 C C . GLY A 1 102 ? 9.862 25.668 20.406 1.00 13.47 82 GLY A C 1
ATOM 654 O O . GLY A 1 102 ? 10.927 26.062 20.882 1.00 16.25 82 GLY A O 1
ATOM 655 N N . VAL A 1 103 ? 9.821 25.001 19.247 1.00 11.83 83 VAL A N 1
ATOM 656 C CA . VAL A 1 103 ? 11.027 24.625 18.546 1.00 11.35 83 VAL A CA 1
ATOM 657 C C . VAL A 1 103 ? 11.584 25.862 17.878 1.00 11.20 83 VAL A C 1
ATOM 658 O O . VAL A 1 103 ? 12.775 26.172 17.987 1.00 11.87 83 VAL A O 1
ATOM 662 N N . GLY A 1 104 ? 10.733 26.535 17.120 1.00 11.07 84 GLY A N 1
ATOM 663 C CA . GLY A 1 104 ? 11.180 27.795 16.433 1.00 11.27 84 GLY A CA 1
ATOM 664 C C . GLY A 1 104 ? 10.180 28.237 15.423 1.00 11.47 84 GLY A C 1
ATOM 665 O O . GLY A 1 104 ? 8.962 28.138 15.645 1.00 10.27 84 GLY A O 1
ATOM 666 N N . VAL A 1 105 ? 10.693 28.673 14.278 1.00 11.39 85 VAL A N 1
ATOM 667 C CA . VAL A 1 105 ? 9.894 29.287 13.289 1.00 11.26 85 VAL A CA 1
ATOM 668 C C . VAL A 1 105 ? 10.293 28.696 11.961 1.00 10.63 85 VAL A C 1
ATOM 669 O O . VAL A 1 105 ? 11.519 28.599 11.636 1.00 10.57 85 VAL A O 1
ATOM 673 N N . LEU A 1 106 ? 9.300 28.247 11.235 1.00 9.72 86 LEU A N 1
ATOM 674 C CA . LEU A 1 106 ? 9.465 27.795 9.866 1.00 10.94 86 LEU A CA 1
ATOM 675 C C . LEU A 1 106 ? 8.938 28.907 8.988 1.00 12.16 86 LEU A C 1
ATOM 676 O O . LEU A 1 106 ? 7.784 29.270 9.131 1.00 12.34 86 LEU A O 1
ATOM 681 N N . HIS A 1 107 ? 9.765 29.415 8.083 1.00 12.02 87 HIS A N 1
ATOM 682 C CA . HIS A 1 107 ? 9.379 30.419 7.168 1.00 13.44 87 HIS A CA 1
ATOM 683 C C . HIS A 1 107 ? 8.936 29.811 5.843 1.00 12.56 87 HIS A C 1
ATOM 684 O O . HIS A 1 107 ? 9.530 28.883 5.374 1.00 13.49 87 HIS A O 1
ATOM 691 N N . VAL A 1 108 ? 7.788 30.258 5.335 1.00 13.11 88 VAL A N 1
ATOM 692 C CA . VAL A 1 108 ? 7.202 29.735 4.045 1.00 13.85 88 VAL A CA 1
ATOM 693 C C . VAL A 1 108 ? 6.802 30.957 3.237 1.00 13.37 88 VAL A C 1
ATOM 694 O O . VAL A 1 108 ? 6.767 32.054 3.765 1.00 13.15 88 VAL A O 1
ATOM 698 N N . GLU A 1 109 ? 6.471 30.800 1.970 1.00 17.88 89 GLU A N 1
ATOM 699 C CA . GLU A 1 109 ? 6.055 31.979 1.180 1.00 20.02 89 GLU A CA 1
ATOM 700 C C . GLU A 1 109 ? 4.631 32.521 1.490 1.00 17.67 89 GLU A C 1
ATOM 701 O O . GLU A 1 109 ? 4.430 33.715 1.481 1.00 17.56 89 GLU A O 1
ATOM 707 N N . ASN A 1 110 ? 3.718 31.649 1.891 1.00 17.27 90 ASN A N 1
ATOM 708 C CA . ASN A 1 110 ? 2.328 31.997 2.198 1.00 15.31 90 ASN A CA 1
ATOM 709 C C . ASN A 1 110 ? 1.791 31.061 3.292 1.00 13.04 90 ASN A C 1
ATOM 710 O O . ASN A 1 110 ? 1.431 29.931 3.041 1.00 11.99 90 ASN A O 1
ATOM 715 N N . THR A 1 111 ? 1.774 31.580 4.484 1.00 13.67 91 THR A N 1
ATOM 716 C CA . THR A 1 111 ? 1.258 30.877 5.665 1.00 13.21 91 THR A CA 1
ATOM 717 C C . THR A 1 111 ? -0.172 30.400 5.478 1.00 14.42 91 THR A C 1
ATOM 718 O O . THR A 1 111 ? -0.475 29.261 5.745 1.00 12.16 91 THR A O 1
ATOM 722 N N . ARG A 1 112 ? -1.013 31.199 4.842 1.00 16.09 92 ARG A N 1
ATOM 723 C CA . ARG A 1 112 ? -2.405 30.770 4.714 1.00 17.25 92 ARG A CA 1
ATOM 724 C C . ARG A 1 112 ? -2.524 29.542 3.833 1.00 17.73 92 ARG A C 1
ATOM 725 O O . ARG A 1 112 ? -3.259 28.592 4.178 1.00 14.15 92 ARG A O 1
ATOM 733 N N . ALA A 1 113 ? -1.780 29.505 2.708 1.00 14.73 93 ALA A N 1
ATOM 734 C CA . ALA A 1 113 ? -1.823 28.325 1.849 1.00 14.99 93 ALA A CA 1
ATOM 735 C C . ALA A 1 113 ? -1.248 27.078 2.520 1.00 13.94 93 ALA A C 1
ATOM 736 O O . ALA A 1 113 ? -1.810 25.937 2.412 1.00 12.93 93 ALA A O 1
ATOM 738 N N . THR A 1 114 ? -0.124 27.277 3.184 1.00 13.14 94 THR A N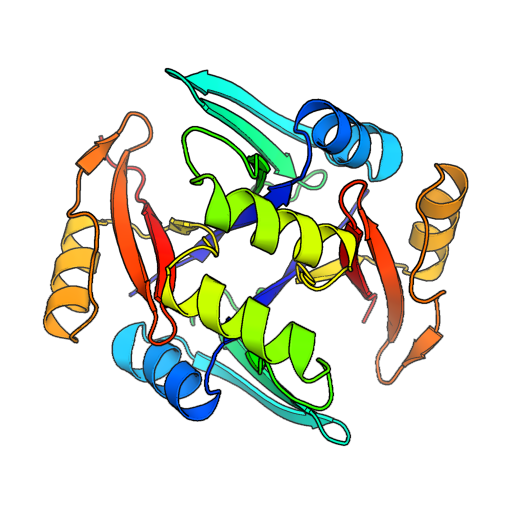 1
ATOM 739 C CA . THR A 1 114 ? 0.527 26.174 3.879 1.00 12.48 94 THR A CA 1
ATOM 740 C C . THR A 1 114 ? -0.365 25.708 5.024 1.00 12.25 94 THR A C 1
ATOM 741 O O . THR A 1 114 ? -0.510 24.525 5.250 1.00 11.47 94 THR A O 1
ATOM 745 N N . TYR A 1 115 ? -0.958 26.656 5.718 1.00 10.84 95 TYR A N 1
ATOM 746 C CA . TYR A 1 115 ? -1.959 26.325 6.801 1.00 12.99 95 TYR A CA 1
ATOM 747 C C . TYR A 1 115 ? -3.044 25.353 6.290 1.00 14.15 95 TYR A C 1
ATOM 748 O O . TYR A 1 115 ? -3.300 24.315 6.852 1.00 13.35 95 TYR A O 1
ATOM 757 N N . GLU A 1 116 ? -3.625 25.688 5.139 1.00 17.37 96 GLU A N 1
ATOM 758 C CA . GLU A 1 116 ? -4.645 24.869 4.509 1.00 20.75 96 GLU A CA 1
ATOM 759 C C . GLU A 1 116 ? -4.194 23.485 4.150 1.00 18.99 96 GLU A C 1
ATOM 760 O O . GLU A 1 116 ? -4.904 22.534 4.457 1.00 19.01 96 GLU A O 1
ATOM 766 N N . ARG A 1 117 ? -3.012 23.332 3.547 1.00 17.78 97 ARG A N 1
ATOM 767 C CA . ARG A 1 117 ? -2.498 21.995 3.198 1.00 19.07 97 ARG A CA 1
ATOM 768 C C . ARG A 1 117 ? -2.163 21.117 4.411 1.00 15.30 97 ARG A C 1
ATOM 769 O O . ARG A 1 117 ? -2.352 19.906 4.387 1.00 14.47 97 ARG A O 1
ATOM 777 N N . LEU A 1 118 ? -1.608 21.744 5.431 1.00 13.96 98 LEU A N 1
ATOM 778 C CA . LEU A 1 118 ? -1.229 21.005 6.672 1.00 13.24 98 LEU A CA 1
ATOM 779 C C . LEU A 1 118 ? -2.447 20.589 7.450 1.00 13.74 98 LEU A C 1
ATOM 780 O O . LEU A 1 118 ? -2.497 19.440 7.979 1.00 13.62 98 LEU A O 1
ATOM 785 N N . ARG A 1 119 ? -3.418 21.493 7.554 1.00 14.06 99 ARG A N 1
ATOM 786 C CA . ARG A 1 119 ? -4.707 21.172 8.194 1.00 15.22 99 ARG A CA 1
ATOM 787 C C . ARG A 1 119 ? -5.336 20.011 7.450 1.00 17.89 99 ARG A C 1
ATOM 788 O O . ARG A 1 119 ? -5.848 19.063 8.047 1.00 16.03 99 ARG A O 1
ATOM 796 N N . GLN A 1 120 ? -5.302 20.051 6.118 1.00 16.68 100 GLN A N 1
ATOM 797 C CA . GLN A 1 120 ? -5.893 18.913 5.373 1.00 20.50 100 GLN A CA 1
ATOM 798 C C . GLN A 1 120 ? -5.097 17.589 5.620 1.00 20.79 100 GLN A C 1
ATOM 799 O O . GLN A 1 120 ? -5.690 16.508 5.664 1.00 18.31 100 GLN A O 1
ATOM 805 N N . ALA A 1 121 ? -3.770 17.685 5.789 1.00 20.41 101 ALA A N 1
ATOM 806 C CA . ALA A 1 121 ? -2.928 16.520 6.129 1.00 19.28 101 ALA A CA 1
ATOM 807 C C . ALA A 1 121 ? -3.090 16.065 7.559 1.00 19.29 101 ALA A C 1
ATOM 808 O O . ALA A 1 121 ? -2.447 15.113 7.930 1.00 23.55 101 ALA A O 1
ATOM 810 N N . GLY A 1 122 ? -3.887 16.741 8.347 1.00 19.85 102 GLY A N 1
ATOM 811 C CA . GLY A 1 122 ? -4.178 16.325 9.737 1.00 20.02 102 GLY A CA 1
ATOM 812 C C . GLY A 1 122 ? -3.369 16.980 10.853 1.00 19.30 102 GLY A C 1
ATOM 813 O O . GLY A 1 122 ? -3.393 16.546 12.010 1.00 18.55 102 GLY A O 1
ATOM 814 N N . VAL A 1 123 ? -2.671 18.030 10.533 1.00 16.40 103 VAL A N 1
ATOM 815 C CA . VAL A 1 123 ? -1.837 18.753 11.522 1.00 14.12 103 VAL A CA 1
ATOM 816 C C . VAL A 1 123 ? -2.698 19.682 12.368 1.00 13.65 103 VAL A C 1
ATOM 817 O O . VAL A 1 123 ? -3.527 20.429 11.860 1.00 10.56 103 VAL A O 1
ATOM 821 N N . THR A 1 124 ? -2.488 19.632 13.696 1.00 12.82 104 THR A N 1
ATOM 822 C CA . THR A 1 124 ? -3.201 20.443 14.625 1.00 11.76 104 THR A CA 1
ATOM 823 C C . THR A 1 124 ? -2.563 21.793 14.733 1.00 11.26 104 THR A C 1
ATOM 824 O O . THR A 1 124 ? -1.376 21.848 14.869 1.00 10.25 104 THR A O 1
ATOM 828 N N . PHE A 1 125 ? -3.344 22.854 14.628 1.00 10.58 105 PHE A N 1
ATOM 829 C CA . PHE A 1 125 ? -2.876 24.205 14.810 1.00 11.89 105 PHE A CA 1
ATOM 830 C C . PHE A 1 125 ? -3.556 24.786 16.031 1.00 12.40 105 PHE A C 1
ATOM 831 O O . PHE A 1 125 ? -4.836 24.811 16.125 1.00 12.55 105 PHE A O 1
ATOM 839 N N . VAL A 1 126 ? -2.750 25.236 16.970 1.00 12.82 106 VAL A N 1
ATOM 840 C CA . VAL A 1 126 ? -3.318 25.871 18.140 1.00 14.64 106 VAL A CA 1
ATOM 841 C C . VAL A 1 126 ? -3.631 27.333 17.886 1.00 16.25 106 VAL A C 1
ATOM 842 O O . VAL A 1 126 ? -4.324 27.928 18.675 1.00 15.03 106 VAL A O 1
ATOM 846 N N . GLN A 1 127 ? -3.093 27.913 16.802 1.00 15.10 107 GLN A N 1
ATOM 847 C CA . GLN A 1 127 ? -3.419 29.234 16.345 1.00 15.97 107 GLN A CA 1
ATOM 848 C C . GLN A 1 127 ? -3.583 29.234 14.821 1.00 16.41 107 GLN A C 1
ATOM 849 O O . GLN A 1 127 ? -2.671 28.798 14.088 1.00 15.01 107 GLN A O 1
ATOM 855 N N . GLU A 1 128 ? -4.702 29.803 14.381 1.00 15.37 108 GLU A N 1
ATOM 856 C CA . GLU A 1 128 ? -5.017 29.940 12.997 1.00 16.98 108 GLU A CA 1
ATOM 857 C C . GLU A 1 128 ? -4.132 31.109 12.476 1.00 16.04 108 GLU A C 1
ATOM 858 O O . GLU A 1 128 ? -3.521 31.802 13.252 1.00 14.94 108 GLU A O 1
ATOM 864 N N . PRO A 1 129 ? -4.028 31.301 11.175 1.00 16.72 109 PRO A N 1
ATOM 865 C CA . PRO A 1 129 ? -3.215 32.394 10.690 1.00 18.39 109 PRO A CA 1
ATOM 866 C C . PRO A 1 129 ? -3.724 33.820 11.015 1.00 21.04 109 PRO A C 1
ATOM 867 O O . PRO A 1 129 ? -4.905 34.162 10.823 1.00 21.65 109 PRO A O 1
ATOM 871 N N . VAL A 1 130 ? -2.790 34.620 11.467 1.00 20.36 110 VAL A N 1
ATOM 872 C CA . VAL A 1 130 ? -2.995 35.936 12.005 1.00 23.80 110 VAL A CA 1
ATOM 873 C C . VAL A 1 130 ? -1.974 36.895 11.361 1.00 24.75 110 VAL A C 1
ATOM 874 O O . VAL A 1 130 ? -0.735 36.645 11.366 1.00 18.37 110 VAL A O 1
ATOM 878 N N . LYS A 1 131 ? -2.463 38.031 10.888 1.00 23.34 111 LYS A N 1
ATOM 879 C CA . LYS A 1 131 ? -1.576 39.105 10.404 1.00 24.98 111 LYS A CA 1
ATOM 880 C C . LYS A 1 131 ? -0.785 39.748 11.532 1.00 24.71 111 LYS A C 1
ATOM 881 O O . LYS A 1 131 ? -1.372 40.123 12.570 1.00 22.54 111 LYS A O 1
ATOM 887 N N . ARG A 1 132 ? 0.531 39.926 11.305 1.00 23.42 112 ARG A N 1
ATOM 888 C CA . ARG A 1 132 ? 1.43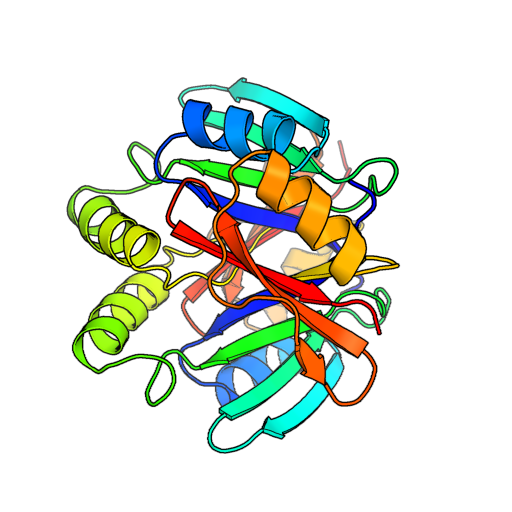2 40.459 12.291 1.00 24.79 112 ARG A CA 1
ATOM 889 C C . ARG A 1 132 ? 2.302 41.505 11.576 1.00 24.30 112 ARG A C 1
ATOM 890 O O . ARG A 1 132 ? 2.237 41.610 10.366 1.00 22.34 112 ARG A O 1
ATOM 898 N N . PRO A 1 133 ? 3.059 42.306 12.316 1.00 23.85 113 PRO A N 1
ATOM 899 C CA . PRO A 1 133 ? 3.867 43.354 11.658 1.00 28.13 113 PRO A CA 1
ATOM 900 C C . PRO A 1 133 ? 4.795 42.815 10.576 1.00 30.14 113 PRO A C 1
ATOM 901 O O . PRO A 1 133 ? 4.821 43.353 9.506 1.00 32.14 113 PRO A O 1
ATOM 905 N N . PHE A 1 134 ? 5.488 41.709 10.861 1.00 30.48 114 PHE A N 1
ATOM 906 C CA . PHE A 1 134 ? 6.378 41.011 9.873 1.00 29.99 114 PHE A CA 1
ATOM 907 C C . PHE A 1 134 ? 5.638 40.273 8.747 1.00 29.24 114 PHE A C 1
ATOM 908 O O . PHE A 1 134 ? 6.167 40.067 7.654 1.00 31.04 114 PHE A O 1
ATOM 916 N N . GLY A 1 135 ? 4.390 39.886 8.993 1.00 24.90 115 GLY A N 1
ATOM 917 C CA . GLY A 1 135 ? 3.690 39.006 8.094 1.00 24.35 115 GLY A CA 1
ATOM 918 C C . GLY A 1 135 ? 2.738 38.089 8.842 1.00 22.53 115 GLY A C 1
ATOM 919 O O . GLY A 1 135 ? 2.339 38.341 9.971 1.00 24.00 115 GLY A O 1
ATOM 920 N N . THR A 1 136 ? 2.380 37.011 8.199 1.00 21.29 116 THR A N 1
ATOM 921 C CA . THR A 1 136 ? 1.281 36.171 8.663 1.00 22.69 116 THR A CA 1
ATOM 922 C C . THR A 1 136 ? 1.839 34.950 9.374 1.00 21.15 116 THR A C 1
ATOM 923 O O . THR A 1 136 ? 2.782 34.374 8.885 1.00 18.92 116 THR A O 1
ATOM 927 N N . GLU A 1 137 ? 1.255 34.617 10.531 1.00 18.34 117 GLU A N 1
ATOM 928 C CA . GLU A 1 137 ? 1.775 33.642 11.445 1.00 18.12 117 GLU A CA 1
ATOM 929 C C . GLU A 1 137 ? 0.674 32.638 11.878 1.00 16.17 117 GLU A C 1
ATOM 930 O O . GLU A 1 137 ? -0.435 33.022 12.215 1.00 16.05 117 GLU A O 1
ATOM 936 N N . ALA A 1 138 ? 1.036 31.381 11.974 1.00 14.38 118 ALA A N 1
ATOM 937 C CA . ALA A 1 138 ? 0.138 30.348 12.465 1.00 14.22 118 ALA A CA 1
ATOM 938 C C . ALA A 1 138 ? 0.991 29.517 13.399 1.00 13.97 118 ALA A C 1
ATOM 939 O O . ALA A 1 138 ? 2.229 29.627 13.399 1.00 15.71 118 ALA A O 1
ATOM 941 N N . VAL A 1 139 ? 0.364 28.708 14.238 1.00 12.42 119 VAL A N 1
ATOM 942 C CA . VAL A 1 139 ? 1.140 27.908 15.179 1.00 12.13 119 VAL A CA 1
ATOM 943 C C . VAL A 1 139 ? 0.602 26.495 15.191 1.00 10.60 119 VAL A C 1
ATOM 944 O O . VAL A 1 139 ? -0.592 26.315 15.387 1.00 10.65 119 VAL A O 1
ATOM 948 N N . PHE A 1 140 ? 1.452 25.516 14.987 1.00 9.10 120 PHE A N 1
ATOM 949 C CA . PHE A 1 140 ? 1.018 24.133 15.023 1.00 9.27 120 PHE A CA 1
ATOM 950 C C . PHE A 1 140 ? 1.821 23.374 16.025 1.00 9.49 120 PHE A C 1
ATOM 951 O O . PHE A 1 140 ? 2.898 23.811 16.453 1.00 9.11 120 PHE A O 1
ATOM 959 N N . ARG A 1 141 ? 1.356 22.171 16.274 1.00 10.41 121 ARG A N 1
ATOM 960 C CA . ARG A 1 141 ? 2.017 21.250 17.116 1.00 12.44 121 ARG A CA 1
ATOM 961 C C . ARG A 1 141 ? 2.381 19.976 16.388 1.00 11.66 121 ARG A C 1
ATOM 962 O O . ARG A 1 141 ? 1.690 19.525 15.474 1.00 11.21 121 ARG A O 1
ATOM 970 N N . ASP A 1 142 ? 3.484 19.405 16.802 1.00 10.51 122 ASP A N 1
ATOM 971 C CA . ASP A 1 142 ? 3.938 18.144 16.242 1.00 10.03 122 ASP A CA 1
ATOM 972 C C . ASP A 1 142 ? 3.257 16.988 16.969 1.00 9.85 122 ASP A C 1
ATOM 973 O O . ASP A 1 142 ? 2.426 17.218 17.892 1.00 10.66 122 ASP A O 1
ATOM 978 N N . ASP A 1 143 ? 3.659 15.747 16.653 1.00 10.91 123 ASP A N 1
ATOM 979 C CA . ASP A 1 143 ? 3.012 14.584 17.223 1.00 12.30 123 ASP A CA 1
ATOM 980 C C . ASP A 1 143 ? 3.344 14.426 18.723 1.00 13.42 123 ASP A C 1
ATOM 981 O O . ASP A 1 143 ? 2.602 13.770 19.468 1.00 14.53 123 ASP A O 1
ATOM 986 N N . SER A 1 144 ? 4.437 15.020 19.175 1.00 11.37 124 SER A N 1
ATOM 987 C CA . SER A 1 144 ? 4.714 15.014 20.623 1.00 11.95 124 SER A CA 1
ATOM 988 C C . SER A 1 144 ? 4.026 16.084 21.391 1.00 12.34 124 SER A C 1
ATOM 989 O O . SER A 1 144 ? 3.922 15.985 22.620 1.00 15.22 124 SER A O 1
ATOM 992 N N . GLY A 1 145 ? 3.597 17.151 20.760 1.00 12.48 125 GLY A N 1
ATOM 993 C CA . GLY A 1 145 ? 3.059 18.317 21.470 1.00 13.35 125 GLY A CA 1
ATOM 994 C C . GLY A 1 145 ? 3.931 19.547 21.408 1.00 12.60 125 GLY A C 1
ATOM 995 O O . GLY A 1 145 ? 3.541 20.605 21.876 1.00 12.55 125 GLY A O 1
ATOM 996 N N . ASN A 1 146 ? 5.100 19.427 20.794 1.00 11.30 126 ASN A N 1
ATOM 997 C CA . ASN A 1 146 ? 5.982 20.606 20.589 1.00 10.97 126 ASN A CA 1
ATOM 998 C C . ASN A 1 146 ? 5.330 21.534 19.616 1.00 11.54 126 ASN A C 1
ATOM 999 O O . ASN A 1 146 ? 4.541 21.120 18.765 1.00 10.95 126 ASN A O 1
ATOM 1004 N N . TRP A 1 147 ? 5.618 22.806 19.743 1.00 13.13 127 TRP A N 1
ATOM 1005 C CA . TRP A 1 147 ? 4.999 23.744 18.843 1.00 13.90 127 TRP A CA 1
ATOM 1006 C C . TRP A 1 147 ? 5.988 24.452 17.892 1.00 11.64 127 TRP A C 1
ATOM 1007 O O . TRP A 1 147 ? 7.153 24.654 18.224 1.00 11.08 127 TRP A O 1
ATOM 1018 N N . PHE A 1 148 ? 5.517 24.816 16.693 1.00 11.18 128 PHE A N 1
ATOM 1019 C CA . PHE A 1 148 ? 6.298 25.626 15.769 1.00 11.77 128 PHE A CA 1
ATOM 1020 C C . PHE A 1 148 ? 5.454 26.778 15.305 1.00 13.18 128 PHE A C 1
ATOM 1021 O O . PHE A 1 148 ? 4.240 26.608 15.094 1.00 13.72 128 PHE A O 1
ATOM 1029 N N . SER A 1 149 ? 6.075 27.935 15.031 1.00 13.40 129 SER A N 1
ATOM 1030 C CA . SER A 1 149 ? 5.398 28.994 14.347 1.00 13.59 129 SER A CA 1
ATOM 1031 C C . SER A 1 149 ? 5.655 28.800 12.865 1.00 12.67 129 SER A C 1
ATOM 1032 O O . SER A 1 149 ? 6.768 28.466 12.476 1.00 11.97 129 SER A O 1
ATOM 1035 N N . LEU A 1 150 ? 4.629 29.105 12.080 1.00 11.95 130 LEU A N 1
ATOM 1036 C CA . LEU A 1 150 ? 4.686 29.128 10.667 1.00 13.23 130 LEU A CA 1
ATOM 1037 C C . LEU A 1 150 ? 4.548 30.619 10.273 1.00 13.75 130 LEU A C 1
ATOM 1038 O O . LEU A 1 150 ? 3.522 31.204 10.592 1.00 16.81 130 LEU A O 1
ATOM 1043 N N . ASN A 1 151 ? 5.561 31.199 9.658 1.00 13.30 131 ASN A N 1
ATOM 1044 C CA . ASN A 1 151 ? 5.646 32.640 9.406 1.00 15.64 131 ASN A CA 1
ATOM 1045 C C . ASN A 1 151 ? 5.878 32.842 7.916 1.00 16.31 131 ASN A C 1
ATOM 1046 O O . ASN A 1 151 ? 6.612 32.066 7.259 1.00 14.63 131 ASN A O 1
ATOM 1051 N N . ASP A 1 152 ? 5.231 33.863 7.386 1.00 15.69 132 ASP A N 1
ATOM 1052 C CA . ASP A 1 152 ? 5.579 34.340 6.035 1.00 15.72 132 ASP A CA 1
ATOM 1053 C C . ASP A 1 152 ? 6.005 35.844 6.071 1.00 17.31 132 ASP A C 1
ATOM 1054 O O . ASP A 1 152 ? 6.091 36.441 7.134 1.00 16.77 132 ASP A O 1
ATOM 1059 N N . SER A 1 153 ? 6.304 36.427 4.923 1.00 17.38 133 SER A N 1
ATOM 1060 C CA . SER A 1 153 ? 6.642 37.879 4.911 1.00 20.48 133 SER A CA 1
ATOM 1061 C C . SER A 1 153 ? 5.580 38.821 4.327 1.00 23.51 133 SER A C 1
ATOM 1062 O O . SER A 1 153 ? 5.909 39.963 3.899 1.00 24.29 133 SER A O 1
ATOM 1065 N N . ARG A 1 154 ? 4.328 38.382 4.352 1.00 24.70 134 ARG A N 1
ATOM 1066 C CA . ARG A 1 154 ? 3.217 39.096 3.697 1.00 29.72 134 ARG A CA 1
ATOM 1067 C C . ARG A 1 154 ? 2.528 40.121 4.612 1.00 32.45 134 ARG A C 1
ATOM 1068 O O . ARG A 1 154 ? 1.922 39.751 5.581 1.00 36.67 134 ARG A O 1
ATOM 1076 N N . GLY A 1 155 ? 2.625 41.408 4.293 1.00 41.31 135 GLY A N 1
ATOM 1077 C CA . GLY A 1 155 ? 1.568 42.390 4.638 1.00 40.68 135 GLY A CA 1
ATOM 1078 C C . GLY A 1 155 ? 0.307 42.095 3.850 1.00 45.44 135 GLY A C 1
ATOM 1079 O O . GLY A 1 155 ? -0.793 42.079 4.396 1.00 60.28 135 GLY A O 1
ATOM 1080 N N . MET B 1 21 ? 4.905 21.655 1.046 1.00 46.26 1 MET B N 1
ATOM 1081 C CA . MET B 1 21 ? 5.548 22.699 1.923 1.00 43.00 1 MET B CA 1
ATOM 1082 C C . MET B 1 21 ? 7.001 22.984 1.528 1.00 37.16 1 MET B C 1
ATOM 1083 O O . MET B 1 21 ? 7.771 22.070 1.447 1.00 39.35 1 MET B O 1
ATOM 1088 N N . ARG B 1 22 ? 7.328 24.259 1.296 1.00 36.97 2 ARG B N 1
ATOM 1089 C CA . ARG B 1 22 ? 8.672 24.742 0.952 1.00 34.89 2 ARG B CA 1
ATOM 1090 C C . ARG B 1 22 ? 9.080 25.686 2.125 1.00 29.99 2 ARG B C 1
ATOM 1091 O O . ARG B 1 22 ? 8.767 26.862 2.145 1.00 37.47 2 ARG B O 1
ATOM 1099 N N . ALA B 1 23 ? 9.708 25.121 3.132 1.00 24.09 3 ALA B N 1
ATOM 1100 C CA . ALA B 1 23 ? 9.892 25.777 4.415 1.00 21.01 3 ALA B CA 1
ATOM 1101 C C . ALA B 1 23 ? 11.362 25.938 4.648 1.00 19.33 3 ALA B C 1
ATOM 1102 O O . ALA B 1 23 ? 12.140 25.136 4.172 1.00 17.09 3 ALA B O 1
ATOM 1104 N N . ARG B 1 24 ? 11.754 26.951 5.428 1.00 17.74 4 ARG B N 1
ATOM 1105 C CA . ARG B 1 24 ? 13.067 26.958 6.028 1.00 17.73 4 ARG B CA 1
ATOM 1106 C C . ARG B 1 24 ? 12.987 27.364 7.478 1.00 15.93 4 ARG B C 1
ATOM 1107 O O . ARG B 1 24 ? 12.132 28.126 7.857 1.00 13.33 4 ARG B O 1
ATOM 1115 N N . LEU B 1 25 ? 13.955 26.926 8.256 1.00 14.12 5 LEU B N 1
ATOM 1116 C CA . LEU B 1 25 ? 13.975 27.233 9.669 1.00 14.74 5 LEU B CA 1
ATOM 1117 C C . LEU B 1 25 ? 14.688 28.596 9.846 1.00 13.21 5 LEU B C 1
ATOM 1118 O O . LEU B 1 25 ? 15.899 28.695 9.596 1.00 14.10 5 LEU B O 1
ATOM 1123 N N . SER B 1 26 ? 13.929 29.641 10.142 1.00 12.04 6 SER B N 1
ATOM 1124 C CA . SER B 1 26 ? 14.463 30.986 10.272 1.00 12.39 6 SER B CA 1
ATOM 1125 C C . SER B 1 26 ? 14.917 31.286 11.669 1.00 11.97 6 SER B C 1
ATOM 1126 O O . SER B 1 26 ? 15.750 32.197 11.839 1.00 15.08 6 SER B O 1
ATOM 1129 N N . HIS B 1 27 ? 14.310 30.635 12.652 1.00 11.23 7 HIS B N 1
ATOM 1130 C CA . HIS B 1 27 ? 14.477 30.915 14.105 1.00 11.64 7 HIS B CA 1
ATOM 1131 C C . HIS B 1 27 ? 14.508 29.622 14.869 1.00 12.67 7 HIS B C 1
ATOM 1132 O O . HIS B 1 27 ? 13.711 28.713 14.599 1.00 11.35 7 HIS B O 1
ATOM 1139 N N . VAL B 1 28 ? 15.363 29.552 15.892 1.00 11.79 8 VAL B N 1
ATOM 1140 C CA . VAL B 1 28 ? 15.390 28.437 16.810 1.00 13.37 8 VAL B CA 1
ATOM 1141 C C . VAL B 1 28 ? 15.224 29.032 18.165 1.00 13.82 8 VAL B C 1
ATOM 1142 O O . VAL B 1 28 ? 15.928 30.011 18.508 1.00 14.22 8 VAL B O 1
ATOM 1146 N N . THR B 1 29 ? 14.350 28.434 18.928 1.00 12.70 9 THR B N 1
ATOM 1147 C CA . THR B 1 29 ? 14.046 28.942 20.270 1.00 14.18 9 THR B CA 1
ATOM 1148 C C . THR B 1 29 ? 15.036 28.321 21.266 1.00 12.92 9 THR B C 1
ATOM 1149 O O . THR B 1 29 ? 15.234 27.098 21.287 1.00 12.22 9 THR B O 1
ATOM 1153 N N . ILE B 1 30 ? 15.587 29.165 22.142 1.00 11.42 10 ILE B N 1
ATOM 1154 C CA . ILE B 1 30 ? 16.370 28.694 23.262 1.00 11.31 10 ILE B CA 1
ATOM 1155 C C . ILE B 1 30 ? 15.673 29.145 24.540 1.00 11.92 10 ILE B C 1
ATOM 1156 O O . ILE B 1 30 ? 15.568 30.316 24.777 1.00 12.99 10 ILE B O 1
ATOM 1161 N N . PRO B 1 31 ? 15.239 28.206 25.370 1.00 11.65 11 PRO B N 1
ATOM 1162 C CA . PRO B 1 31 ? 14.599 28.605 26.597 1.00 12.11 11 PRO B CA 1
ATOM 1163 C C . PRO B 1 31 ? 15.648 29.050 27.632 1.00 12.88 11 PRO B C 1
ATOM 1164 O O . PRO B 1 31 ? 16.593 28.303 27.921 1.00 12.90 11 PRO B O 1
ATOM 1168 N N . VAL B 1 32 ? 15.505 30.276 28.163 1.00 14.26 12 VAL B N 1
ATOM 1169 C CA . VAL B 1 32 ? 16.479 30.819 29.100 1.00 13.65 12 VAL B CA 1
ATOM 1170 C C . VAL B 1 32 ? 15.889 31.101 30.490 1.00 15.13 12 VAL B C 1
ATOM 1171 O O . VAL B 1 32 ? 14.702 31.455 30.651 1.00 15.22 12 VAL B O 1
ATOM 1175 N N . LEU B 1 33 ? 16.741 30.961 31.483 1.00 15.54 13 LEU B N 1
ATOM 1176 C CA . LEU B 1 33 ? 16.403 31.282 32.874 1.00 16.32 13 LEU B CA 1
ATOM 1177 C C . LEU B 1 33 ? 16.228 32.813 33.096 1.00 17.46 13 LEU B C 1
ATOM 1178 O O . LEU B 1 33 ? 15.331 33.217 33.890 1.00 17.90 13 LEU B O 1
ATOM 1183 N N . ASP B 1 34 ? 17.032 33.626 32.410 1.00 17.24 14 ASP B N 1
ATOM 1184 C CA . ASP B 1 34 ? 17.046 35.102 32.593 1.00 20.87 14 ASP B CA 1
ATOM 1185 C C . ASP B 1 34 ? 17.561 35.762 31.360 1.00 17.76 14 ASP B C 1
ATOM 1186 O O . ASP B 1 34 ? 18.685 35.489 30.914 1.00 15.52 14 ASP B O 1
ATOM 1191 N N . GLN B 1 35 ? 16.811 36.701 30.816 1.00 19.44 15 GLN B N 1
ATOM 1192 C CA . GLN B 1 35 ? 17.123 37.232 29.484 1.00 19.00 15 GLN B CA 1
ATOM 1193 C C . GLN B 1 35 ? 18.352 38.165 29.493 1.00 20.76 15 GLN B C 1
ATOM 1194 O O . GLN B 1 35 ? 19.075 38.209 28.514 1.00 17.08 15 GLN B O 1
ATOM 1200 N N . ASP B 1 36 ? 18.598 38.879 30.603 1.00 22.27 16 ASP B N 1
ATOM 1201 C CA . ASP B 1 36 ? 19.800 39.720 30.681 1.00 23.88 16 ASP B CA 1
ATOM 1202 C C . ASP B 1 36 ? 21.043 38.848 30.785 1.00 19.38 16 ASP B C 1
ATOM 1203 O O . ASP B 1 36 ? 21.987 39.126 30.165 1.00 19.95 16 ASP B O 1
ATOM 1208 N N . SER B 1 37 ? 21.010 37.793 31.583 1.00 21.03 17 SER B N 1
ATOM 1209 C CA . SER B 1 37 ? 22.150 36.888 31.677 1.00 21.05 17 SER B CA 1
ATOM 1210 C C . SER B 1 37 ? 22.412 36.240 30.301 1.00 21.26 17 SER B C 1
ATOM 1211 O O . SER B 1 37 ? 23.513 36.204 29.794 1.00 18.13 17 SER B O 1
ATOM 1214 N N . ALA B 1 38 ? 21.348 35.762 29.666 1.00 20.76 18 ALA B N 1
ATOM 1215 C CA . ALA B 1 38 ? 21.489 35.150 28.328 1.00 17.45 18 ALA B CA 1
ATOM 1216 C C . ALA B 1 38 ? 21.948 36.114 27.212 1.00 16.48 18 ALA B C 1
ATOM 1217 O O . ALA B 1 38 ? 22.797 35.793 26.369 1.00 14.04 18 ALA B O 1
ATOM 1219 N N . LYS B 1 39 ? 21.415 37.319 27.177 1.00 17.30 19 LYS B N 1
ATOM 1220 C CA . LYS B 1 39 ? 21.939 38.291 26.212 1.00 18.61 19 LYS B CA 1
ATOM 1221 C C . LYS B 1 39 ? 23.460 38.549 26.408 1.00 18.41 19 LYS B C 1
ATOM 1222 O O . LYS B 1 39 ? 24.241 38.554 25.431 1.00 17.81 19 LYS B O 1
ATOM 1228 N N . ALA B 1 40 ? 23.850 38.784 27.657 1.00 20.52 20 ALA B N 1
ATOM 1229 C CA . ALA B 1 40 ? 25.273 38.956 27.984 1.00 20.42 20 ALA B CA 1
ATOM 1230 C C . ALA B 1 40 ? 26.067 37.661 27.600 1.00 20.61 20 ALA B C 1
ATOM 1231 O O . ALA B 1 40 ? 27.130 37.744 26.969 1.00 23.53 20 ALA B O 1
ATOM 1233 N N . PHE B 1 41 ? 25.582 36.489 27.975 1.00 18.75 21 PHE B N 1
ATOM 1234 C CA . PHE B 1 41 ? 26.302 35.236 27.561 1.00 17.77 21 PHE B CA 1
ATOM 1235 C C . PHE B 1 41 ? 26.511 35.091 26.065 1.00 16.25 21 PHE B C 1
ATOM 1236 O O . PHE B 1 41 ? 27.641 34.927 25.575 1.00 16.03 21 PHE B O 1
ATOM 1244 N N . TYR B 1 42 ? 25.434 35.159 25.331 1.00 15.22 22 TYR B N 1
ATOM 1245 C CA . TYR B 1 42 ? 25.456 35.025 23.872 1.00 16.65 22 TYR B CA 1
ATOM 1246 C C . TYR B 1 42 ? 26.284 36.074 23.109 1.00 18.68 22 TYR B C 1
ATOM 1247 O O . TYR B 1 42 ? 26.865 35.777 22.085 1.00 18.99 22 TYR B O 1
ATOM 1256 N N . THR B 1 43 ? 26.327 37.306 23.610 1.00 19.38 23 THR B N 1
ATOM 1257 C CA . THR B 1 43 ? 27.084 38.383 22.913 1.00 21.35 23 THR B CA 1
ATOM 1258 C C . THR B 1 43 ? 28.494 38.459 23.429 1.00 20.94 23 THR B C 1
ATOM 1259 O O . THR B 1 43 ? 29.440 38.333 22.650 1.00 25.27 23 THR B O 1
ATOM 1263 N N . GLU B 1 44 ? 28.638 38.583 24.733 1.00 25.40 24 GLU B N 1
ATOM 1264 C CA . GLU B 1 44 ? 29.988 38.801 25.314 1.00 28.33 24 GLU B CA 1
ATOM 1265 C C . GLU B 1 44 ? 30.867 37.565 25.235 1.00 26.75 24 GLU B C 1
ATOM 1266 O O . GLU B 1 44 ? 32.066 37.693 24.948 1.00 27.39 24 GLU B O 1
ATOM 1272 N N . LYS B 1 45 ? 30.303 36.392 25.526 1.00 23.99 25 LYS B N 1
ATOM 1273 C CA . LYS B 1 45 ? 31.106 35.195 25.691 1.00 23.56 25 LYS B CA 1
ATOM 1274 C C . LYS B 1 45 ? 31.165 34.389 24.449 1.00 24.17 25 LYS B C 1
ATOM 1275 O O . LYS B 1 45 ? 32.246 33.991 24.058 1.00 24.91 25 LYS B O 1
ATOM 1281 N N . LEU B 1 46 ? 30.019 34.104 23.830 1.00 21.58 26 LEU B N 1
ATOM 1282 C CA . LEU B 1 46 ? 30.026 33.430 22.553 1.00 21.15 26 LEU B CA 1
ATOM 1283 C C . LEU B 1 46 ? 30.407 34.261 21.394 1.00 22.30 26 LEU B C 1
ATOM 1284 O O . LEU B 1 46 ? 30.859 33.731 20.386 1.00 22.48 26 LEU B O 1
ATOM 1289 N N . GLY B 1 47 ? 30.108 35.551 21.441 1.00 24.47 27 GLY B N 1
ATOM 1290 C CA . GLY B 1 47 ? 30.434 36.401 20.312 1.0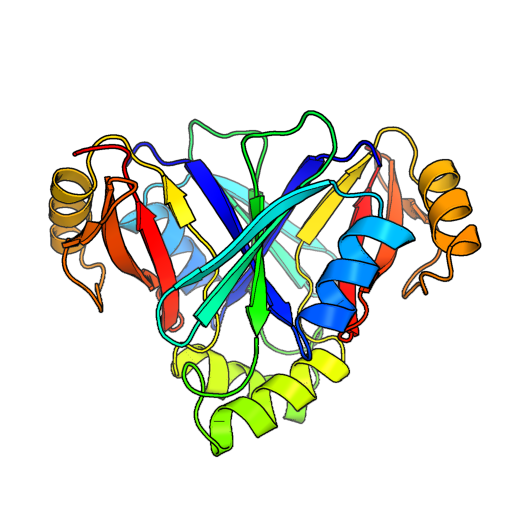0 22.47 27 GLY B CA 1
ATOM 1291 C C . GLY B 1 47 ? 29.402 36.397 19.217 1.00 25.58 27 GLY B C 1
ATOM 1292 O O . GLY B 1 47 ? 29.738 36.661 18.080 1.00 25.50 27 GLY B O 1
ATOM 1293 N N . PHE B 1 48 ? 28.135 36.134 19.556 1.00 26.70 28 PHE B N 1
ATOM 1294 C CA . PHE B 1 48 ? 27.064 36.387 18.615 1.00 26.98 28 PHE B CA 1
ATOM 1295 C C . PHE B 1 48 ? 26.686 37.859 18.634 1.00 26.77 28 PHE B C 1
ATOM 1296 O O . PHE B 1 48 ? 26.958 38.585 19.599 1.00 24.00 28 PHE B O 1
ATOM 1304 N N . GLU B 1 49 ? 25.986 38.259 17.588 1.00 27.53 29 GLU B N 1
ATOM 1305 C CA . GLU B 1 49 ? 25.498 39.659 17.468 1.00 31.08 29 GLU B CA 1
ATOM 1306 C C . GLU B 1 49 ? 23.997 39.714 17.768 1.00 31.22 29 GLU B C 1
ATOM 1307 O O . GLU B 1 49 ? 23.258 38.741 17.537 1.00 26.21 29 GLU B O 1
ATOM 1313 N N . VAL B 1 50 ? 23.582 40.852 18.325 1.00 33.09 30 VAL B N 1
ATOM 1314 C CA . VAL B 1 50 ? 22.211 41.103 18.702 1.00 31.76 30 VAL B CA 1
ATOM 1315 C C . VAL B 1 50 ? 21.517 41.329 17.381 1.00 33.75 30 VAL B C 1
ATOM 1316 O O . VAL B 1 50 ? 22.050 42.003 16.524 1.00 31.36 30 VAL B O 1
ATOM 1320 N N . ARG B 1 51 ? 20.369 40.687 17.200 1.00 32.30 31 ARG B N 1
ATOM 1321 C CA . ARG B 1 51 ? 19.543 40.877 16.023 1.00 35.83 31 ARG B CA 1
ATOM 1322 C C . ARG B 1 51 ? 18.275 41.665 16.371 1.00 32.66 31 ARG B C 1
ATOM 1323 O O . ARG B 1 51 ? 17.883 42.546 15.628 1.00 34.44 31 ARG B O 1
ATOM 1331 N N . ASN B 1 52 ? 17.621 41.319 17.472 1.00 31.83 32 ASN B N 1
ATOM 1332 C CA . ASN B 1 52 ? 16.514 42.091 18.008 1.00 29.93 32 ASN B CA 1
ATOM 1333 C C . ASN B 1 52 ? 16.580 42.094 19.514 1.00 30.18 32 ASN B C 1
ATOM 1334 O O . ASN B 1 52 ? 16.997 41.102 20.123 1.00 22.42 32 ASN B O 1
ATOM 1339 N N . ASP B 1 53 ? 16.155 43.209 20.117 1.00 28.44 33 ASP B N 1
ATOM 1340 C CA . ASP B 1 53 ? 15.886 43.298 21.560 1.00 30.94 33 ASP B CA 1
ATOM 1341 C C . ASP B 1 53 ? 14.875 44.425 21.730 1.00 37.49 33 ASP B C 1
ATOM 1342 O O . ASP 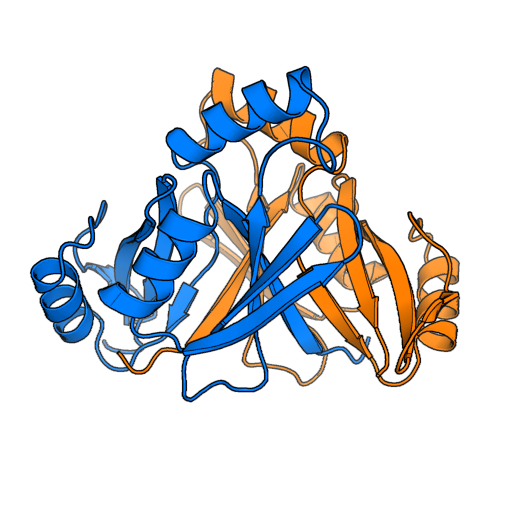B 1 53 ? 15.260 45.579 21.904 1.00 36.11 33 ASP B O 1
ATOM 1347 N N . MET B 1 54 ? 13.598 44.071 21.631 1.00 36.08 34 MET B N 1
ATOM 1348 C CA . MET B 1 54 ? 12.505 45.011 21.833 1.00 40.54 34 MET B CA 1
ATOM 1349 C C . MET B 1 54 ? 11.413 44.294 22.608 1.00 40.43 34 MET B C 1
ATOM 1350 O O . MET B 1 54 ? 11.216 43.088 22.434 1.00 34.11 34 MET B O 1
ATOM 1355 N N . THR B 1 55 ? 10.746 45.042 23.486 1.00 40.45 35 THR B N 1
ATOM 1356 C CA . THR B 1 55 ? 9.718 44.521 24.367 1.00 43.29 35 THR B CA 1
ATOM 1357 C C . THR B 1 55 ? 8.386 44.980 23.797 1.00 49.22 35 THR B C 1
ATOM 1358 O O . THR B 1 55 ? 8.125 46.181 23.772 1.00 56.25 35 THR B O 1
ATOM 1362 N N . ILE B 1 56 ? 7.583 44.045 23.282 1.00 50.08 36 ILE B N 1
ATOM 1363 C CA . ILE B 1 56 ? 6.242 44.368 22.765 1.00 52.89 36 ILE B CA 1
ATOM 1364 C C . ILE B 1 56 ? 5.216 43.814 23.740 1.00 52.53 36 ILE B C 1
ATOM 1365 O O . ILE B 1 56 ? 5.134 42.607 23.905 1.00 54.95 36 ILE B O 1
ATOM 1370 N N . GLY B 1 57 ? 4.443 44.688 24.382 1.00 51.80 37 GLY B N 1
ATOM 1371 C CA . GLY B 1 57 ? 3.487 44.253 25.384 1.00 54.08 37 GLY B CA 1
ATOM 1372 C C . GLY B 1 57 ? 4.223 43.812 26.627 1.00 55.66 37 GLY B C 1
ATOM 1373 O O . GLY B 1 57 ? 5.019 44.583 27.185 1.00 58.98 37 GLY B O 1
ATOM 1374 N N . GLU B 1 58 ? 3.988 42.573 27.054 1.00 53.07 38 GLU B N 1
ATOM 1375 C CA . GLU B 1 58 ? 4.649 42.052 28.256 1.00 53.42 38 GLU B CA 1
ATOM 1376 C C . GLU B 1 58 ? 5.854 41.153 27.964 1.00 48.48 38 GLU B C 1
ATOM 1377 O O . GLU B 1 58 ? 6.309 40.426 28.844 1.00 46.71 38 GLU B O 1
ATOM 1383 N N . LEU B 1 59 ? 6.379 41.214 26.748 1.00 44.58 39 LEU B N 1
ATOM 1384 C CA . LEU B 1 59 ? 7.288 40.175 26.273 1.00 43.67 39 LEU B CA 1
ATOM 1385 C C . LEU B 1 59 ? 8.510 40.761 25.565 1.00 38.12 39 LEU B C 1
ATOM 1386 O O . LEU B 1 59 ? 8.387 41.641 24.712 1.00 33.43 39 LEU B O 1
ATOM 1391 N N . ARG B 1 60 ? 9.697 40.287 25.933 1.00 30.97 40 ARG B N 1
ATOM 1392 C CA . ARG B 1 60 ? 10.908 40.828 25.336 1.00 28.54 40 ARG B CA 1
ATOM 1393 C C . ARG B 1 60 ? 11.325 39.895 24.224 1.00 25.42 40 ARG B C 1
ATOM 1394 O O . ARG B 1 60 ? 11.619 38.712 24.520 1.00 20.85 40 ARG B O 1
ATOM 1402 N N . TRP B 1 61 ? 11.258 40.422 22.989 1.00 21.89 41 TRP B N 1
ATOM 1403 C CA . TRP B 1 61 ? 11.733 39.763 21.760 1.00 22.02 41 TRP B CA 1
ATOM 1404 C C . TRP B 1 61 ? 13.211 39.961 21.593 1.00 24.38 41 TRP B C 1
ATOM 1405 O O . TRP B 1 61 ? 13.662 40.944 20.930 1.00 25.64 41 TRP B O 1
ATOM 1416 N N . LEU B 1 62 ? 13.956 38.989 22.119 1.00 21.49 42 LEU B N 1
ATOM 1417 C CA . LEU B 1 62 ? 15.409 39.041 22.142 1.00 19.89 42 LEU B CA 1
ATOM 1418 C C . LEU B 1 62 ? 16.027 37.932 21.252 1.00 19.24 42 LEU B C 1
ATOM 1419 O O . LEU B 1 62 ? 15.872 36.742 21.567 1.00 17.58 42 LEU B O 1
ATOM 1424 N N . THR B 1 63 ? 16.711 38.292 20.171 1.00 18.47 43 THR B N 1
ATOM 1425 C CA . THR B 1 63 ? 17.230 37.295 19.208 1.00 19.27 43 THR B CA 1
ATOM 1426 C C . THR B 1 63 ? 18.669 37.575 18.873 1.00 20.40 43 THR B 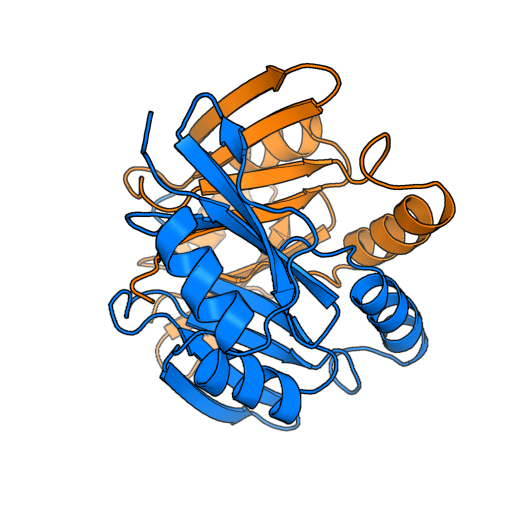C 1
ATOM 1427 O O . THR B 1 63 ? 19.081 38.752 18.777 1.00 21.68 43 THR B O 1
ATOM 1431 N N . VAL B 1 64 ? 19.461 36.523 18.728 1.00 19.87 44 VAL B N 1
ATOM 1432 C CA . VAL B 1 64 ? 20.868 36.683 18.381 1.00 19.44 44 VAL B CA 1
ATOM 1433 C C . VAL B 1 64 ? 21.249 35.733 17.248 1.00 21.37 44 VAL B C 1
ATOM 1434 O O . VAL B 1 64 ? 20.502 34.787 16.941 1.00 17.79 44 VAL B O 1
ATOM 1438 N N . GLY B 1 65 ? 22.424 35.963 16.663 1.00 20.09 45 GLY B N 1
ATOM 1439 C CA . GLY B 1 65 ? 22.987 35.059 15.676 1.00 21.65 45 GLY B CA 1
ATOM 1440 C C . GLY B 1 65 ? 24.466 35.241 15.383 1.00 23.63 45 GLY B C 1
ATOM 1441 O O . GLY B 1 65 ? 25.105 36.204 15.854 1.00 22.16 45 GLY B O 1
ATOM 1442 N N . PRO B 1 66 ? 25.037 34.279 14.664 1.00 26.74 46 PRO B N 1
ATOM 1443 C CA . PRO B 1 66 ? 26.463 34.387 14.363 1.00 30.61 46 PRO B CA 1
ATOM 1444 C C . PRO B 1 66 ? 26.732 35.477 13.341 1.00 30.48 46 PRO B C 1
ATOM 1445 O O . PRO B 1 66 ? 25.845 35.844 12.575 1.00 30.66 46 PRO B O 1
ATOM 1449 N N . LYS B 1 67 ? 27.986 35.917 13.311 1.00 32.82 47 LYS B N 1
ATOM 1450 C CA . LYS B 1 67 ? 28.432 36.994 12.430 1.00 37.91 47 LYS B CA 1
ATOM 1451 C C . LYS B 1 67 ? 28.287 36.466 11.001 1.00 37.49 47 LYS B C 1
ATOM 1452 O O . LYS B 1 67 ? 28.649 35.320 10.706 1.00 36.65 47 LYS B O 1
ATOM 1458 N N . ASP B 1 68 ? 27.693 37.282 10.144 1.00 38.90 48 ASP B N 1
ATOM 1459 C CA . ASP B 1 68 ? 27.454 36.946 8.736 1.00 42.07 48 ASP B CA 1
ATOM 1460 C C . ASP B 1 68 ? 26.710 35.615 8.401 1.00 42.51 48 ASP B C 1
ATOM 1461 O O . ASP B 1 68 ? 26.919 35.037 7.325 1.00 39.92 48 ASP B O 1
ATOM 1466 N N . GLU B 1 69 ? 25.855 35.131 9.306 1.00 41.31 49 GLU B N 1
ATOM 1467 C CA . GLU B 1 69 ? 24.943 34.019 8.989 1.00 42.81 49 GLU B CA 1
ATOM 1468 C C . GLU B 1 69 ? 23.563 34.561 9.326 1.00 39.56 49 GLU B C 1
ATOM 1469 O O . GLU B 1 69 ? 23.024 34.250 10.372 1.00 34.83 49 GLU B O 1
ATOM 1475 N N . PRO B 1 70 ? 23.022 35.432 8.458 1.00 42.94 50 PRO B N 1
ATOM 1476 C CA . PRO B 1 70 ? 21.830 36.194 8.797 1.00 46.24 50 PRO B CA 1
ATOM 1477 C C . PRO B 1 70 ? 20.526 35.388 8.875 1.00 49.48 50 PRO B C 1
ATOM 1478 O O . PRO B 1 70 ? 19.580 35.847 9.527 1.00 56.66 50 PRO B O 1
ATOM 1482 N N . GLU B 1 71 ? 20.460 34.220 8.240 1.00 44.39 51 GLU B N 1
ATOM 1483 C CA . GLU B 1 71 ? 19.146 33.617 7.992 1.00 47.56 51 GLU B CA 1
ATOM 1484 C C . GLU B 1 71 ? 18.626 32.681 9.095 1.00 40.62 51 GLU B C 1
ATOM 1485 O O . GLU B 1 71 ? 17.480 32.238 9.006 1.00 32.54 51 GLU B O 1
ATOM 1491 N N . VAL B 1 72 ? 19.434 32.383 10.125 1.00 35.92 52 VAL B N 1
ATOM 1492 C CA . VAL B 1 72 ? 18.900 31.734 11.344 1.00 30.98 52 VAL B CA 1
ATOM 1493 C C . VAL B 1 72 ? 19.129 32.669 12.534 1.00 28.41 52 VAL B C 1
ATOM 1494 O O . VAL B 1 72 ? 20.244 33.182 12.763 1.00 31.97 52 VAL B O 1
ATOM 1498 N N . GLU B 1 73 ? 18.068 32.942 13.262 1.00 22.25 53 GLU B N 1
ATOM 1499 C CA . GLU B 1 73 ? 18.175 33.684 14.516 1.00 22.43 53 GLU B CA 1
ATOM 1500 C C . GLU B 1 73 ? 17.891 32.750 15.654 1.00 20.64 53 GLU B C 1
ATOM 1501 O O . GLU B 1 73 ? 17.057 31.827 15.479 1.00 18.50 53 GLU B O 1
ATOM 1507 N N . MET B 1 74 ? 18.519 32.996 16.817 1.00 16.12 54 MET B N 1
ATOM 1508 C CA . MET B 1 74 ? 18.263 32.236 18.015 1.00 17.53 54 MET B CA 1
ATOM 1509 C C . MET B 1 74 ? 17.451 33.095 18.934 1.00 16.81 54 MET B C 1
ATOM 1510 O O . MET B 1 74 ? 17.866 34.207 19.280 1.00 17.11 54 MET B O 1
ATOM 1515 N N . VAL B 1 75 ? 16.256 32.614 19.287 1.00 13.82 55 VAL B N 1
ATOM 1516 C CA . VAL B 1 75 ? 15.358 33.380 20.115 1.00 13.74 55 VAL B CA 1
ATOM 1517 C C . VAL B 1 75 ? 15.622 33.074 21.567 1.00 14.27 55 VAL B C 1
ATOM 1518 O O . VAL B 1 75 ? 15.473 31.944 21.971 1.00 12.18 55 VAL B O 1
ATOM 1522 N N . LEU B 1 76 ? 15.976 34.079 22.374 1.00 13.55 56 LEU B N 1
ATOM 1523 C CA . LEU B 1 76 ? 16.229 33.836 23.777 1.00 15.44 56 LEU B CA 1
ATOM 1524 C C . LEU B 1 76 ? 14.942 34.057 24.566 1.00 16.19 56 LEU B C 1
ATOM 1525 O O . LEU B 1 76 ? 14.565 35.215 24.819 1.00 17.19 56 LEU B O 1
ATOM 1530 N N . ARG B 1 77 ? 14.286 32.973 24.948 1.00 16.01 57 ARG B N 1
ATOM 1531 C CA . ARG B 1 77 ? 12.909 33.045 25.461 1.00 17.65 57 ARG B CA 1
ATOM 1532 C C . ARG B 1 77 ? 12.878 32.871 26.948 1.00 15.56 57 ARG B C 1
ATOM 1533 O O . ARG B 1 77 ? 13.285 31.835 27.444 1.00 14.65 57 ARG B O 1
ATOM 1541 N N . LYS B 1 78 ? 12.357 33.838 27.702 1.00 18.66 58 LYS B N 1
ATOM 1542 C CA . LYS B 1 78 ? 12.254 33.661 29.182 1.00 19.76 58 LYS B CA 1
ATOM 1543 C C . LYS B 1 78 ? 11.401 32.494 29.657 1.00 19.72 58 LYS B C 1
ATOM 1544 O O . LYS B 1 78 ? 10.249 32.376 29.272 1.00 22.01 58 LYS B O 1
ATOM 1550 N N . VAL B 1 79 ? 11.919 31.629 30.518 1.00 19.90 59 VAL B N 1
ATOM 1551 C CA . VAL B 1 79 ? 11.103 30.653 31.149 1.00 19.61 59 VAL B CA 1
ATOM 1552 C C . VAL B 1 79 ? 10.545 31.229 32.452 1.00 25.53 59 VAL B C 1
ATOM 1553 O O . VAL B 1 79 ? 11.178 31.172 33.510 1.00 22.37 59 VAL B O 1
ATOM 1557 N N . GLY B 1 80 ? 9.351 31.820 32.349 1.00 27.56 60 GLY B N 1
ATOM 1558 C CA . GLY B 1 80 ? 8.701 32.494 33.485 1.00 32.22 60 GLY B CA 1
ATOM 1559 C C . GLY B 1 80 ? 7.491 33.263 32.945 1.00 36.48 60 GLY B C 1
ATOM 1560 O O . GLY B 1 80 ? 7.209 33.196 31.739 1.00 36.64 60 GLY B O 1
ATOM 1561 N N . PRO B 1 81 ? 6.763 34.007 33.823 1.00 36.33 61 PRO B N 1
ATOM 1562 C CA . PRO B 1 81 ? 5.476 34.531 33.365 1.00 40.42 61 PRO B CA 1
ATOM 1563 C C . PRO B 1 81 ? 5.664 35.675 32.400 1.00 43.09 61 PRO B C 1
ATOM 1564 O O . PRO B 1 81 ? 6.728 36.283 32.411 1.00 48.69 61 PRO B O 1
ATOM 1568 N N . PRO B 1 82 ? 4.686 35.971 31.552 1.00 45.46 62 PRO B N 1
ATOM 1569 C CA . PRO B 1 82 ? 3.396 35.275 31.502 1.00 47.51 62 PRO B CA 1
ATOM 1570 C C . PRO B 1 82 ? 3.381 33.965 30.697 1.00 46.70 62 PRO B C 1
ATOM 1571 O O . PRO B 1 82 ? 2.472 33.157 30.878 1.00 43.11 62 PRO B O 1
ATOM 1575 N N . GLU B 1 83 ? 4.347 33.758 29.806 1.00 43.49 63 GLU B N 1
ATOM 1576 C CA . GLU B 1 83 ? 4.244 32.644 28.869 1.00 46.01 63 GLU B CA 1
ATOM 1577 C C . GLU B 1 83 ? 4.108 31.275 29.537 1.00 40.80 63 GLU B C 1
ATOM 1578 O O . GLU B 1 83 ? 3.485 30.374 28.981 1.00 42.24 63 GLU B O 1
ATOM 1584 N N . TYR B 1 84 ? 4.688 31.119 30.722 1.00 37.98 64 TYR B N 1
ATOM 1585 C CA . TYR B 1 84 ? 4.692 29.842 31.428 1.00 32.16 64 TYR B CA 1
ATOM 1586 C C . TYR B 1 84 ? 4.054 29.947 32.799 1.00 35.36 64 TYR B C 1
ATOM 1587 O O . TYR B 1 84 ? 4.388 30.861 33.552 1.00 34.75 64 TYR B O 1
ATOM 1596 N N . ASP B 1 85 ? 3.218 28.966 33.142 1.00 38.55 65 ASP B N 1
ATOM 1597 C CA . ASP B 1 85 ? 2.573 28.932 34.447 1.00 44.09 65 ASP B CA 1
ATOM 1598 C C . ASP B 1 85 ? 3.474 28.392 35.574 1.00 44.94 65 ASP B C 1
ATOM 1599 O O . ASP B 1 85 ? 4.417 27.619 35.350 1.00 39.49 65 ASP B O 1
ATOM 1604 N N . GLU B 1 86 ? 3.155 28.834 36.791 1.00 44.67 66 GLU B N 1
ATOM 1605 C CA . GLU B 1 86 ? 3.652 28.263 38.039 1.00 43.71 66 GLU B CA 1
ATOM 1606 C C . GLU B 1 86 ? 4.257 26.867 37.940 1.00 37.55 66 GLU B C 1
ATOM 1607 O O . GLU B 1 86 ? 5.466 26.714 38.049 1.00 41.61 66 GLU B O 1
ATOM 1613 N N . GLU B 1 87 ? 3.439 25.851 37.743 1.00 35.28 67 GLU B N 1
ATOM 1614 C CA . GLU B 1 87 ? 3.953 24.494 37.857 1.00 37.13 67 GLU B CA 1
ATOM 1615 C C . GLU B 1 87 ? 4.902 24.144 36.698 1.00 34.88 67 GLU B C 1
ATOM 1616 O O . GLU B 1 87 ? 5.851 23.372 36.881 1.00 26.75 67 GLU B O 1
ATOM 1622 N N . THR B 1 88 ? 4.636 24.730 35.531 1.00 30.91 68 THR B N 1
ATOM 1623 C CA . THR B 1 88 ? 5.474 24.508 34.380 1.00 31.20 68 THR B CA 1
ATOM 1624 C C . THR B 1 88 ? 6.817 25.277 34.487 1.00 26.44 68 THR B C 1
ATOM 1625 O O . THR B 1 88 ? 7.852 24.683 34.241 1.00 25.41 68 THR B O 1
ATOM 1629 N N . THR B 1 89 ? 6.813 26.563 34.826 1.00 27.57 69 THR B N 1
ATOM 1630 C CA . THR B 1 89 ? 8.079 27.270 35.005 1.00 32.94 69 THR B CA 1
ATOM 1631 C C . THR B 1 89 ? 8.975 26.500 36.002 1.00 30.23 69 THR B C 1
ATOM 1632 O O . THR B 1 89 ? 10.160 26.321 35.737 1.00 25.81 69 THR B O 1
ATOM 1636 N N . ALA B 1 90 ? 8.405 25.982 37.092 1.00 27.86 70 ALA B N 1
ATOM 1637 C CA . ALA B 1 90 ? 9.225 25.335 38.099 1.00 26.82 70 ALA B CA 1
ATOM 1638 C C . ALA B 1 90 ? 9.901 24.109 37.543 1.00 24.97 70 ALA B C 1
ATOM 1639 O O . ALA B 1 90 ? 11.094 24.014 37.638 1.00 20.65 70 ALA B O 1
ATOM 1641 N N . HIS B 1 91 ? 9.114 23.171 37.021 1.00 22.69 71 HIS B N 1
ATOM 1642 C CA . HIS B 1 91 ? 9.602 21.949 36.467 1.00 26.18 71 HIS B CA 1
ATOM 1643 C C . HIS B 1 91 ? 10.560 22.212 35.260 1.00 21.55 71 HIS B C 1
ATOM 1644 O O . HIS B 1 91 ? 11.581 21.569 35.156 1.00 20.09 71 HIS B O 1
ATOM 1651 N N . PHE B 1 92 ? 10.189 23.149 34.395 1.00 19.56 72 PHE B N 1
ATOM 1652 C CA . PHE B 1 92 ? 11.016 23.445 33.183 1.00 18.84 72 PHE B CA 1
ATOM 1653 C C . PHE B 1 92 ? 12.368 24.121 33.547 1.00 16.69 72 PHE B C 1
ATOM 1654 O O . PHE B 1 92 ? 13.410 23.746 33.047 1.00 14.90 72 PHE B O 1
ATOM 1662 N N . ARG B 1 93 ? 12.340 25.111 34.417 1.00 15.60 73 ARG B N 1
ATOM 1663 C CA . ARG B 1 93 ? 13.641 25.677 34.920 1.00 16.89 73 ARG B CA 1
ATOM 1664 C C . ARG B 1 93 ? 14.565 24.641 35.495 1.00 16.47 73 ARG B C 1
ATOM 1665 O O . ARG B 1 93 ? 15.769 24.648 35.232 1.00 13.50 73 ARG B O 1
ATOM 1673 N N . ASP B 1 94 ? 14.006 23.810 36.365 1.00 16.53 74 ASP B N 1
ATOM 1674 C CA . ASP B 1 94 ? 14.746 22.714 36.904 1.00 16.84 74 ASP B CA 1
ATOM 1675 C C . ASP B 1 94 ? 15.408 21.795 35.898 1.00 16.47 74 ASP B C 1
ATOM 1676 O O . ASP B 1 94 ? 16.531 21.334 36.118 1.00 15.18 74 ASP B O 1
ATOM 1681 N N . LEU B 1 95 ? 14.708 21.484 34.795 1.00 14.98 75 LEU B N 1
ATOM 1682 C CA . LEU B 1 95 ? 15.291 20.684 33.768 1.00 15.83 75 LEU B CA 1
ATOM 1683 C C . LEU B 1 95 ? 16.329 21.405 32.990 1.00 13.19 75 LEU B C 1
ATOM 1684 O O . LEU B 1 95 ? 17.305 20.826 32.624 1.00 14.01 75 LEU B O 1
ATOM 1689 N N . ILE B 1 96 ? 16.077 22.664 32.661 1.00 13.91 76 ILE B N 1
ATOM 1690 C CA . ILE B 1 96 ? 17.048 23.521 31.962 1.00 11.97 76 ILE B CA 1
ATOM 1691 C C . ILE B 1 96 ? 18.348 23.552 32.759 1.00 12.54 76 ILE B C 1
ATOM 1692 O O . ILE B 1 96 ? 19.433 23.330 32.222 1.00 11.18 76 ILE B O 1
ATOM 1697 N N . ALA B 1 97 ? 18.260 23.719 34.103 1.00 12.33 77 ALA B N 1
ATOM 1698 C CA . ALA B 1 97 ? 19.493 23.947 34.884 1.00 12.28 77 ALA B CA 1
ATOM 1699 C C . ALA B 1 97 ? 20.241 22.658 34.959 1.00 13.35 77 ALA B C 1
ATOM 1700 O O . ALA B 1 97 ? 21.435 22.646 35.208 1.00 15.01 77 ALA B O 1
ATOM 1702 N N . LYS B 1 98 ? 19.537 21.538 34.823 1.00 14.27 78 LYS B N 1
ATOM 1703 C CA . LYS B 1 98 ? 20.150 20.236 34.778 1.00 17.47 78 LYS B CA 1
ATOM 1704 C C . LYS B 1 98 ? 20.837 19.940 33.444 1.00 18.49 78 LYS B C 1
ATOM 1705 O O . LYS B 1 98 ? 21.490 18.864 33.299 1.00 18.76 78 LYS B O 1
ATOM 1711 N N . GLY B 1 99 ? 20.607 20.762 32.445 1.00 18.79 79 GLY B N 1
ATOM 1712 C CA . GLY B 1 99 ? 21.232 20.519 31.131 1.00 20.05 79 GLY B CA 1
ATOM 1713 C C . GLY B 1 99 ? 20.517 19.523 30.274 1.00 21.11 79 GLY B C 1
ATOM 1714 O O . GLY B 1 99 ? 21.130 18.839 29.473 1.00 24.58 79 GLY B O 1
ATOM 1715 N N . VAL B 1 100 ? 19.205 19.460 30.407 1.00 20.82 80 VAL B N 1
ATOM 1716 C CA . VAL B 1 100 ? 18.367 18.565 29.630 1.00 19.31 80 VAL B CA 1
ATOM 1717 C C . VAL B 1 100 ? 18.145 19.074 28.218 1.00 17.31 80 VAL B C 1
ATOM 1718 O O . VAL B 1 100 ? 17.834 18.288 27.335 1.00 20.19 80 VAL B O 1
ATOM 1722 N N . ILE B 1 101 ? 18.256 20.384 27.982 1.00 14.57 81 ILE B N 1
ATOM 1723 C CA . ILE B 1 101 ? 18.060 20.887 26.654 1.00 14.87 81 ILE B CA 1
ATOM 1724 C C . ILE B 1 101 ? 19.401 20.939 25.929 1.00 15.60 81 ILE B C 1
ATOM 1725 O O . ILE B 1 101 ? 20.249 21.742 26.299 1.00 14.22 81 ILE B O 1
ATOM 1730 N N . GLY B 1 102 ? 19.525 20.216 24.815 1.00 14.06 82 GLY B N 1
ATOM 1731 C CA . GLY B 1 102 ? 20.695 20.323 23.955 1.00 15.59 82 GLY B CA 1
ATOM 1732 C C . GLY B 1 102 ? 20.133 21.054 22.789 1.00 14.04 82 GLY B C 1
ATOM 1733 O O . GLY B 1 102 ? 19.246 20.492 22.145 1.00 17.35 82 GLY B O 1
ATOM 1734 N N . VAL B 1 103 ? 20.537 22.304 22.574 1.00 12.38 83 VAL B N 1
ATOM 1735 C CA . VAL B 1 103 ? 19.982 23.168 21.581 1.00 11.36 83 VAL B CA 1
ATOM 1736 C C . VAL B 1 103 ? 20.287 22.676 20.160 1.00 11.13 83 VAL B C 1
ATOM 1737 O O . VAL B 1 103 ? 19.405 22.716 19.284 1.00 10.49 83 VAL B O 1
ATOM 1741 N N . GLY B 1 104 ? 21.493 22.184 19.946 1.00 10.13 84 GLY B N 1
ATOM 1742 C CA . GLY B 1 104 ? 21.846 21.685 18.600 1.00 11.01 84 GLY B CA 1
ATOM 1743 C C . GLY B 1 104 ? 23.361 21.713 18.426 1.00 10.34 84 GLY B C 1
ATOM 1744 O O . GLY B 1 104 ? 24.116 21.581 19.377 1.00 10.73 84 GLY B O 1
ATOM 1745 N N . VAL B 1 105 ? 23.782 21.797 17.170 1.00 9.85 85 VAL B N 1
ATOM 1746 C CA . VAL B 1 105 ? 25.166 21.730 16.812 1.00 9.71 85 VAL B CA 1
ATOM 1747 C C . VAL B 1 105 ? 25.521 22.988 16.012 1.00 10.03 85 VAL B C 1
ATOM 1748 O O . VAL B 1 105 ? 24.806 23.320 15.049 1.00 9.23 85 VAL B O 1
ATOM 1752 N N . LEU B 1 106 ? 26.623 23.628 16.426 1.00 9.82 86 LEU B N 1
ATOM 1753 C CA . LEU B 1 106 ? 27.275 24.734 15.748 1.00 11.63 86 LEU B CA 1
ATOM 1754 C C . LEU B 1 106 ? 28.481 24.221 14.965 1.00 12.26 86 LEU B C 1
ATOM 1755 O O . LEU B 1 106 ? 29.399 23.573 15.524 1.00 11.43 86 LEU B O 1
ATOM 1760 N N . HIS B 1 107 ? 28.447 24.428 13.673 1.00 12.84 87 HIS B N 1
ATOM 1761 C CA . HIS B 1 107 ? 29.588 24.033 12.849 1.00 13.29 87 HIS B CA 1
ATOM 1762 C C . HIS B 1 107 ? 30.520 25.241 12.793 1.00 1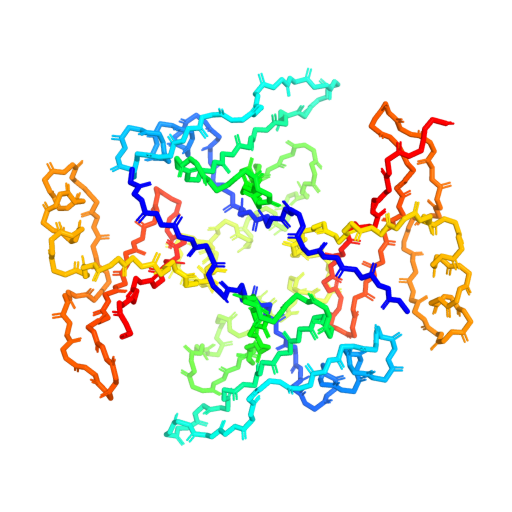3.07 87 HIS B C 1
ATOM 1763 O O . HIS B 1 107 ? 30.055 26.424 12.680 1.00 12.97 87 HIS B O 1
ATOM 1770 N N . VAL B 1 108 ? 31.812 24.950 12.961 1.00 12.51 88 VAL B N 1
ATOM 1771 C CA . VAL B 1 108 ? 32.881 25.966 12.937 1.00 14.36 88 VAL B CA 1
ATOM 1772 C C . VAL B 1 108 ? 34.035 25.379 12.156 1.00 13.96 88 VAL B C 1
ATOM 1773 O O . VAL B 1 108 ? 34.077 24.213 11.961 1.00 12.79 88 VAL B O 1
ATOM 1777 N N . GLU B 1 109 ? 34.923 26.209 11.633 1.00 16.89 89 GLU B N 1
ATOM 1778 C CA . GLU B 1 109 ? 36.031 25.662 10.797 1.00 17.45 89 GLU B CA 1
ATOM 1779 C C . GLU B 1 109 ? 37.071 24.932 11.696 1.00 15.39 89 GLU B C 1
ATOM 1780 O O . GLU B 1 109 ? 37.648 23.957 11.299 1.00 14.43 89 GLU B O 1
ATOM 1786 N N . ASN B 1 110 ? 37.137 25.310 12.971 1.00 13.95 90 ASN B N 1
ATOM 1787 C CA . ASN B 1 110 ? 38.184 24.809 13.852 1.00 13.82 90 ASN B CA 1
ATOM 1788 C C . ASN B 1 110 ? 37.691 24.653 15.291 1.00 12.80 90 ASN B C 1
ATOM 1789 O O . ASN B 1 110 ? 37.691 25.575 16.022 1.00 12.06 90 ASN B O 1
ATOM 1794 N N . THR B 1 111 ? 37.388 23.434 15.709 1.00 13.03 91 THR B N 1
ATOM 1795 C CA . THR B 1 111 ? 36.816 23.252 17.056 1.00 12.30 91 THR B CA 1
ATOM 1796 C C . THR B 1 111 ? 37.820 23.604 18.143 1.00 13.40 91 THR B C 1
ATOM 1797 O O . THR B 1 111 ? 37.501 24.309 19.112 1.00 14.19 91 THR B O 1
ATOM 1801 N N . ARG B 1 112 ? 39.069 23.174 17.969 1.00 14.56 92 ARG B N 1
ATOM 1802 C CA . ARG B 1 112 ? 40.096 23.428 19.011 1.00 14.79 92 ARG B CA 1
ATOM 1803 C C . ARG B 1 112 ? 40.367 24.875 19.219 1.00 13.06 92 ARG B C 1
ATOM 1804 O O . ARG B 1 112 ? 40.379 25.355 20.347 1.00 11.93 92 ARG B O 1
ATOM 1812 N N . ALA B 1 113 ? 40.568 25.628 18.133 1.00 12.17 93 ALA B N 1
ATOM 1813 C CA . ALA B 1 113 ? 40.686 27.127 18.241 1.00 12.15 93 ALA B CA 1
ATOM 1814 C C . ALA B 1 113 ? 39.510 27.863 18.810 1.00 11.89 93 ALA B C 1
ATOM 1815 O O . ALA B 1 113 ? 39.652 28.774 19.595 1.00 13.11 93 ALA B O 1
ATOM 1817 N N . THR B 1 114 ? 38.305 27.485 18.410 1.00 12.35 94 THR B N 1
ATOM 1818 C CA . THR B 1 114 ? 37.054 28.109 18.945 1.00 12.83 94 THR B CA 1
ATOM 1819 C C . THR B 1 114 ? 36.971 27.741 20.451 1.00 11.49 94 THR B C 1
ATOM 1820 O O . THR B 1 114 ? 36.684 28.544 21.249 1.00 11.74 94 THR B O 1
ATOM 1824 N N . TYR B 1 115 ? 37.247 26.516 20.780 1.00 12.57 95 TYR B N 1
ATOM 1825 C CA . TYR B 1 115 ? 37.351 26.088 22.180 1.00 14.15 95 TYR B CA 1
ATOM 1826 C C . TYR B 1 115 ? 38.265 26.972 23.026 1.00 15.87 95 TYR B C 1
ATOM 1827 O O . TYR B 1 115 ? 37.924 27.395 24.122 1.00 14.81 95 TYR B O 1
ATOM 1836 N N . GLU B 1 116 ? 39.410 27.338 22.488 1.00 16.19 96 GLU B N 1
ATOM 1837 C CA . GLU B 1 116 ? 40.390 28.113 23.263 1.00 17.14 96 GLU B CA 1
ATOM 1838 C C . GLU B 1 116 ? 39.851 29.528 23.548 1.00 17.68 96 GLU B C 1
ATOM 1839 O O . GLU B 1 116 ? 39.970 30.053 24.681 1.00 17.12 96 GLU B O 1
ATOM 1845 N N . ARG B 1 117 ? 39.190 30.137 22.562 1.00 15.36 97 ARG B N 1
ATOM 1846 C CA . ARG B 1 117 ? 38.654 31.472 22.720 1.00 18.66 97 ARG B CA 1
ATOM 1847 C C . ARG B 1 117 ? 37.489 31.436 23.700 1.00 17.23 97 ARG B C 1
ATOM 1848 O O . ARG B 1 117 ? 37.358 32.322 24.557 1.00 16.24 97 ARG B O 1
ATOM 1856 N N . LEU B 1 118 ? 36.647 30.380 23.627 1.00 16.64 98 LEU B N 1
ATOM 1857 C CA . LEU B 1 118 ? 35.464 30.322 24.506 1.00 14.49 98 LEU B CA 1
ATOM 1858 C C . LEU B 1 118 ? 35.885 30.121 25.947 1.00 14.84 98 LEU B C 1
ATOM 1859 O O . LEU B 1 118 ? 35.352 30.809 26.865 1.00 14.10 98 LEU B O 1
ATOM 1864 N N . ARG B 1 119 ? 36.861 29.230 26.131 1.00 16.11 99 ARG B N 1
ATOM 1865 C CA . ARG B 1 119 ? 37.485 28.986 27.445 1.00 20.05 99 ARG B CA 1
ATOM 1866 C C . ARG B 1 119 ? 37.979 30.271 28.097 1.00 18.70 99 ARG B C 1
ATOM 1867 O O . ARG B 1 119 ? 37.733 30.522 29.279 1.00 16.60 99 ARG B O 1
ATOM 1875 N N . GLN B 1 120 ? 38.690 31.039 27.292 1.00 20.97 100 GLN B N 1
ATOM 1876 C CA . GLN B 1 120 ? 39.260 32.335 27.665 1.00 24.73 100 GLN B CA 1
ATOM 1877 C C . GLN B 1 120 ? 38.197 33.291 28.135 1.00 24.89 100 GLN B C 1
ATOM 1878 O O . GLN B 1 120 ? 38.456 34.068 29.013 1.00 26.78 100 GLN B O 1
ATOM 1884 N N . ALA B 1 121 ? 36.991 33.217 27.576 1.00 23.35 101 ALA B N 1
ATOM 1885 C CA . ALA B 1 121 ? 35.883 34.047 28.012 1.00 22.73 101 ALA B CA 1
ATOM 1886 C C . ALA B 1 121 ? 35.145 33.489 29.216 1.00 24.19 101 ALA B C 1
ATOM 1887 O O . ALA B 1 121 ? 34.260 34.148 29.700 1.00 25.32 101 ALA B O 1
ATOM 1889 N N . GLY B 1 122 ? 35.456 32.275 29.670 1.00 21.88 102 GLY B N 1
ATOM 1890 C CA . GLY B 1 122 ? 34.807 31.741 30.880 1.00 21.32 102 GLY B CA 1
ATOM 1891 C C . GLY B 1 122 ? 33.631 30.813 30.580 1.00 18.29 102 GLY B C 1
ATOM 1892 O O . GLY B 1 122 ? 32.955 30.338 31.480 1.00 17.45 102 GLY B O 1
ATOM 1893 N N . VAL B 1 123 ? 33.462 30.458 29.325 1.00 16.13 103 VAL B N 1
ATOM 1894 C CA . VAL B 1 123 ? 32.503 29.398 28.974 1.00 16.02 103 VAL B CA 1
ATOM 1895 C C . VAL B 1 123 ? 32.956 28.087 29.573 1.00 14.49 103 VAL B C 1
ATOM 1896 O O . VAL B 1 123 ? 34.161 27.729 29.513 1.00 14.88 103 VAL B O 1
ATOM 1900 N N . THR B 1 124 ? 32.029 27.350 30.179 1.00 12.99 104 THR B N 1
ATOM 1901 C CA . THR B 1 124 ? 32.326 26.058 30.654 1.00 12.48 104 THR B CA 1
ATOM 1902 C C . THR B 1 124 ? 31.905 24.988 29.697 1.00 13.01 104 THR B C 1
ATOM 1903 O O . THR B 1 124 ? 30.933 25.177 28.910 1.00 14.16 104 THR B O 1
ATOM 1907 N N . PHE B 1 125 ? 32.584 23.858 29.806 1.00 12.53 105 PHE B N 1
ATOM 1908 C CA . PHE B 1 125 ? 32.451 22.788 28.879 1.00 13.55 105 PHE B CA 1
ATOM 1909 C C . PHE B 1 125 ? 32.015 21.499 29.516 1.00 15.35 105 PHE B C 1
ATOM 1910 O O . PHE B 1 125 ? 32.519 21.124 30.572 1.00 15.64 105 PHE B O 1
ATOM 1918 N N . VAL B 1 126 ? 31.058 20.860 28.855 1.00 14.86 106 VAL B N 1
ATOM 1919 C CA . VAL B 1 126 ? 30.602 19.550 29.196 1.00 16.18 106 VAL B CA 1
ATOM 1920 C C . VAL B 1 126 ? 31.614 18.567 28.716 1.00 16.46 106 VAL B C 1
ATOM 1921 O O . VAL B 1 126 ? 31.978 17.694 29.450 1.00 15.27 106 VAL B O 1
ATOM 1925 N N . GLN B 1 127 ? 32.094 18.739 27.471 1.00 15.79 107 GLN B N 1
ATOM 1926 C CA . GLN B 1 127 ? 33.089 17.899 26.891 1.00 17.91 107 GLN B CA 1
ATOM 1927 C C . GLN B 1 127 ? 34.167 18.794 26.229 1.00 16.84 107 GLN B C 1
ATOM 1928 O O . GLN B 1 127 ? 33.835 19.625 25.361 1.00 15.78 107 GLN B O 1
ATOM 1934 N N . GLU B 1 128 ? 35.434 18.559 26.560 1.00 16.92 108 GLU B N 1
ATOM 1935 C CA . GLU B 1 128 ? 36.551 19.259 25.895 1.00 17.88 108 GLU B CA 1
ATOM 1936 C C . GLU B 1 128 ? 36.727 18.740 24.484 1.00 14.91 108 GLU B C 1
ATOM 1937 O O . GLU B 1 128 ? 36.194 17.753 24.194 1.00 14.43 108 GLU B O 1
ATOM 1943 N N . PRO B 1 129 ? 37.539 19.402 23.635 1.00 15.43 109 PRO B N 1
ATOM 1944 C CA . PRO B 1 129 ? 37.567 18.908 22.254 1.00 17.01 109 PRO B CA 1
ATOM 1945 C C . PRO B 1 129 ? 38.115 17.499 22.164 1.00 18.39 109 PRO B C 1
ATOM 1946 O O . PRO B 1 129 ? 39.115 17.212 22.803 1.00 18.68 109 PRO B O 1
ATOM 1950 N N . VAL B 1 130 ? 37.490 16.671 21.353 1.00 20.73 110 VAL B N 1
ATOM 1951 C CA . VAL B 1 130 ? 37.836 15.291 21.171 1.00 25.82 110 VAL B CA 1
ATOM 1952 C C . VAL B 1 130 ? 37.791 14.935 19.661 1.00 29.88 110 VAL B C 1
ATOM 1953 O O . VAL B 1 130 ? 36.867 15.346 18.964 1.00 23.83 110 VAL B O 1
ATOM 1957 N N . LYS B 1 131 ? 38.802 14.211 19.165 1.00 36.63 111 LYS B N 1
ATOM 1958 C CA . LYS B 1 131 ? 38.768 13.537 17.836 1.00 42.62 111 LYS B CA 1
ATOM 1959 C C . LYS B 1 131 ? 37.570 12.613 17.692 1.00 46.20 111 LYS B C 1
ATOM 1960 O O . LYS B 1 131 ? 37.314 11.798 18.576 1.00 53.84 111 LYS B O 1
ATOM 1966 N N . ARG B 1 132 ? 36.869 12.723 16.568 1.00 47.98 112 ARG B N 1
ATOM 1967 C CA . ARG B 1 132 ? 35.743 11.842 16.220 1.00 49.48 112 ARG B CA 1
ATOM 1968 C C . ARG B 1 132 ? 35.891 11.386 14.755 1.00 45.59 112 ARG B C 1
ATOM 1969 O O . ARG B 1 132 ? 36.783 11.866 14.061 1.00 39.41 112 ARG B O 1
ATOM 1977 N N . PRO B 1 133 ? 35.017 10.459 14.295 1.00 50.39 113 PRO B N 1
ATOM 1978 C CA . PRO B 1 133 ? 34.882 10.115 12.877 1.00 52.84 113 PRO B CA 1
ATOM 1979 C C . PRO B 1 133 ? 35.409 11.137 11.849 1.00 51.69 113 PRO B C 1
ATOM 1980 O O . PRO B 1 133 ? 36.477 10.920 11.295 1.00 46.32 113 PRO B O 1
ATOM 1984 N N . PHE B 1 134 ? 34.715 12.249 11.618 1.00 53.75 114 PHE B N 1
ATOM 1985 C CA . PHE B 1 134 ? 35.105 13.136 10.521 1.00 52.03 114 PHE B CA 1
ATOM 1986 C C . PHE B 1 134 ? 35.396 14.565 10.984 1.00 49.36 114 PHE B C 1
ATOM 1987 O O . PHE B 1 134 ? 35.484 15.477 10.158 1.00 49.21 114 PHE B O 1
ATOM 1995 N N . GLY B 1 135 ? 35.639 14.751 12.290 1.00 38.97 115 GLY B N 1
ATOM 1996 C CA . GLY B 1 135 ? 36.054 16.072 12.787 1.00 30.20 115 GLY B CA 1
ATOM 1997 C C . GLY B 1 135 ? 36.186 16.095 14.293 1.00 26.20 115 GLY B C 1
ATOM 1998 O O . GLY B 1 135 ? 36.037 15.070 14.945 1.00 25.57 115 GLY B O 1
ATOM 1999 N N . THR B 1 136 ? 36.497 17.263 14.819 1.00 22.07 116 THR B N 1
ATOM 2000 C CA . THR B 1 136 ? 36.730 17.447 16.279 1.00 19.11 116 THR B CA 1
ATOM 2001 C C . THR B 1 136 ? 35.402 17.999 16.862 1.00 18.56 116 THR B C 1
ATOM 2002 O O . THR B 1 136 ? 34.821 18.896 16.288 1.00 16.43 116 THR B O 1
ATOM 2006 N N . GLU B 1 137 ? 35.033 17.540 18.067 1.00 18.06 117 GLU B N 1
ATOM 2007 C CA . GLU B 1 137 ? 33.762 17.807 18.686 1.00 18.38 117 GLU B CA 1
ATOM 2008 C C . GLU B 1 137 ? 33.978 18.308 20.115 1.00 15.46 117 GLU B C 1
ATOM 2009 O O . GLU B 1 137 ? 34.844 17.786 20.790 1.00 15.75 117 GLU B O 1
ATOM 2015 N N . ALA B 1 138 ? 33.206 19.291 20.547 1.00 13.36 118 ALA B N 1
ATOM 2016 C CA . ALA B 1 138 ? 33.214 19.732 21.961 1.00 11.83 118 ALA B CA 1
ATOM 2017 C C . ALA B 1 138 ? 31.783 20.065 22.317 1.00 11.71 118 ALA B C 1
ATOM 2018 O O . ALA B 1 138 ? 30.900 20.172 21.442 1.00 11.93 118 ALA B O 1
ATOM 2020 N N . VAL B 1 139 ? 31.499 20.192 23.618 1.00 12.14 119 VAL B N 1
ATOM 2021 C CA . VAL B 1 139 ? 30.152 20.469 24.069 1.00 10.99 119 VAL B CA 1
ATOM 2022 C C . VAL B 1 139 ? 30.287 21.508 25.143 1.00 10.63 119 VAL B C 1
ATOM 2023 O O . VAL B 1 139 ? 31.012 21.289 26.115 1.00 10.48 119 VAL B O 1
ATOM 2027 N N . PHE B 1 140 ? 29.676 22.678 24.917 1.00 10.11 120 PHE B N 1
ATOM 2028 C CA . PHE B 1 140 ? 29.657 23.712 25.964 1.00 9.80 120 PHE B CA 1
ATOM 2029 C C . PHE B 1 140 ? 28.267 23.973 26.522 1.00 9.58 120 PHE B C 1
ATOM 2030 O O . PHE B 1 140 ? 27.271 23.612 25.947 1.00 9.94 120 PHE B O 1
ATOM 2038 N N . ARG B 1 141 ? 28.188 24.609 27.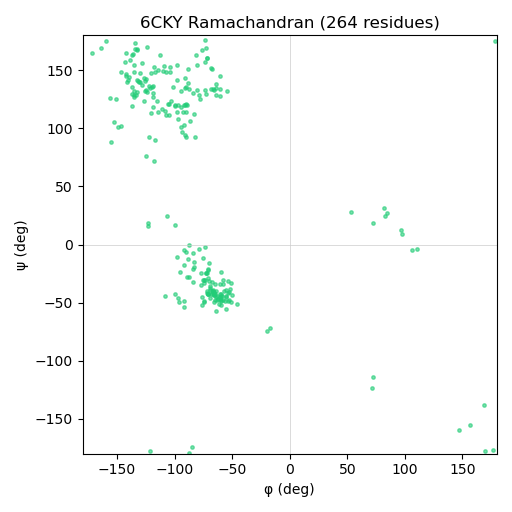678 1.00 10.38 121 ARG B N 1
ATOM 2039 C CA . ARG B 1 141 ? 26.907 25.011 28.181 1.00 11.32 121 ARG B CA 1
ATOM 2040 C C . ARG B 1 141 ? 26.777 26.517 28.089 1.00 10.80 121 ARG B C 1
ATOM 2041 O O . ARG B 1 141 ? 27.771 27.231 28.146 1.00 11.70 121 ARG B O 1
ATOM 2049 N N . ASP B 1 142 ? 25.528 26.983 27.989 1.00 11.24 122 ASP B N 1
ATOM 2050 C CA . ASP B 1 142 ? 25.216 28.395 28.091 1.00 10.78 122 ASP B CA 1
ATOM 2051 C C . ASP B 1 142 ? 24.987 28.797 29.540 1.00 10.06 122 ASP B C 1
ATOM 2052 O O . ASP B 1 142 ? 25.139 27.971 30.457 1.00 9.92 122 ASP B O 1
ATOM 2057 N N . ASP B 1 143 ? 24.675 30.087 29.750 1.00 11.01 123 ASP B N 1
ATOM 2058 C CA . ASP B 1 143 ? 24.453 30.615 31.103 1.00 12.95 123 ASP B CA 1
ATOM 2059 C C . ASP B 1 143 ? 23.280 29.901 31.861 1.00 14.16 123 ASP B C 1
ATOM 2060 O O . ASP B 1 143 ? 23.205 29.919 33.090 1.00 12.57 123 ASP B O 1
ATOM 2065 N N . SER B 1 144 ? 22.348 29.298 31.139 1.00 12.30 124 SER B N 1
ATOM 2066 C CA . SER B 1 144 ? 21.139 28.759 31.730 1.00 13.36 124 SER B CA 1
ATOM 2067 C C . SER B 1 144 ? 21.368 27.315 32.092 1.00 13.38 124 SER B C 1
ATOM 2068 O O . SER B 1 144 ? 20.634 26.787 32.945 1.00 15.19 124 SER B O 1
ATOM 2071 N N . GLY B 1 145 ? 22.418 26.715 31.500 1.00 11.76 125 GLY B N 1
ATOM 2072 C CA . GLY B 1 145 ? 22.658 25.251 31.571 1.00 11.00 125 GLY B CA 1
ATOM 2073 C C . GLY B 1 145 ? 22.364 24.501 30.296 1.00 10.37 125 GLY B C 1
ATOM 2074 O O . GLY B 1 145 ? 22.630 23.334 30.250 1.00 12.54 125 GLY B O 1
ATOM 2075 N N . ASN B 1 146 ? 21.846 25.155 29.280 1.00 10.52 126 ASN B N 1
ATOM 2076 C CA . ASN B 1 146 ? 21.580 24.433 27.985 1.00 10.85 126 ASN B CA 1
ATOM 2077 C C . ASN B 1 146 ? 22.899 24.041 27.325 1.00 12.25 126 ASN B C 1
ATOM 2078 O O . ASN B 1 146 ? 23.922 24.740 27.538 1.00 12.71 126 ASN B O 1
ATOM 2083 N N . TRP B 1 147 ? 22.894 22.959 26.530 1.00 11.67 127 TRP B N 1
ATOM 2084 C CA . TRP B 1 147 ? 24.108 22.466 25.934 1.00 12.49 127 TRP B CA 1
ATOM 2085 C C . TRP B 1 147 ? 24.077 22.795 24.445 1.00 12.52 127 TRP B C 1
ATOM 2086 O O . TRP B 1 147 ? 23.041 22.782 23.809 1.00 9.36 127 TRP B O 1
ATOM 2097 N N . PHE B 1 148 ? 25.275 23.028 23.902 1.00 12.86 128 PHE B N 1
ATOM 2098 C CA . PHE B 1 148 ? 25.485 23.067 22.461 1.00 14.43 128 PHE B CA 1
ATOM 2099 C C . PHE B 1 148 ? 26.656 22.234 22.081 1.00 13.18 128 PHE B C 1
ATOM 2100 O O . PHE B 1 148 ? 27.681 22.353 22.710 1.00 12.22 128 PHE B O 1
ATOM 2108 N N . SER B 1 149 ? 26.596 21.496 20.976 1.00 13.98 129 SER B N 1
ATOM 2109 C CA . SER B 1 149 ? 27.781 20.887 20.412 1.00 15.57 129 SER B CA 1
ATOM 2110 C C . SER B 1 149 ? 28.510 21.847 19.415 1.00 14.40 129 SER B C 1
ATOM 2111 O O . SER B 1 149 ? 27.895 22.720 18.799 1.00 13.86 129 SER B O 1
ATOM 2114 N N . LEU B 1 150 ? 29.819 21.660 19.322 1.00 14.08 130 LEU B N 1
ATOM 2115 C CA . LEU B 1 150 ? 30.692 22.372 18.414 1.00 15.70 130 LEU B CA 1
ATOM 2116 C C . LEU B 1 150 ? 31.266 21.283 17.545 1.00 14.84 130 LEU B C 1
ATOM 2117 O O . LEU B 1 150 ? 31.790 20.305 18.046 1.00 14.45 130 LEU B O 1
ATOM 2122 N N . ASN B 1 151 ? 31.235 21.428 16.234 1.00 13.87 131 ASN B N 1
ATOM 2123 C CA . ASN B 1 151 ? 31.817 20.382 15.398 1.00 15.64 131 ASN B CA 1
ATOM 2124 C C . ASN B 1 151 ? 32.514 21.042 14.219 1.00 14.44 131 ASN B C 1
ATOM 2125 O O . ASN B 1 151 ? 32.054 22.109 13.739 1.00 12.00 131 ASN B O 1
ATOM 2130 N N . ASP B 1 152 ? 33.631 20.447 13.793 1.00 16.05 132 ASP B N 1
ATOM 2131 C CA . ASP B 1 152 ? 34.337 21.006 12.648 1.00 16.97 132 ASP B CA 1
ATOM 2132 C C . ASP B 1 152 ? 34.584 20.106 11.436 1.00 18.80 132 ASP B C 1
ATOM 2133 O O . ASP B 1 152 ? 35.534 20.376 10.715 1.00 18.26 132 ASP B O 1
ATOM 2138 N N . SER B 1 153 ? 33.900 18.977 11.309 1.00 22.83 133 SER B N 1
ATOM 2139 C CA . SER B 1 153 ? 33.777 18.203 10.037 1.00 27.76 133 SER B CA 1
ATOM 2140 C C . SER B 1 153 ? 34.969 18.147 9.109 1.00 32.98 133 SER B C 1
ATOM 2141 O O . SER B 1 153 ? 34.891 18.601 7.979 1.00 29.02 133 SER B O 1
#

Solvent-accessible surface area: 12653 Å² total; per-residue (Å²): 24,163,8,64,1,11,30,2,25,0,11,0,37,61,19,97,48,0,58,36,15,0,34,139,80,2,46,9,54,62,51,50,61,100,91,98,64,141,65,71,58,0,0,0,0,5,141,91,30,94,113,9,28,0,4,0,61,78,0,3,77,80,71,20,88,130,130,6,16,59,69,1,81,62,3,0,61,130,23,8,15,8,5,3,12,0,46,5,138,40,0,123,48,3,24,114,103,2,116,155,37,46,1,66,22,104,49,119,24,57,95,94,136,103,0,6,24,0,13,0,81,1,47,4,3,0,51,0,9,0,16,3,81,112,96,59,201,7,78,0,7,31,2,18,0,12,0,39,65,19,95,51,0,57,38,13,0,35,140,79,3,17,7,70,68,56,48,55,103,90,108,74,149,78,55,85,0,0,0,0,0,94,110,27,85,103,7,30,0,5,1,36,90,0,5,97,81,73,16,96,148,115,18,18,53,56,1,81,93,3,0,66,122,11,11,19,21,6,6,20,0,46,5,151,62,0,118,32,4,12,84,140,5,99,157,41,41,2,64,24,57,46,101,13,56,187,126,115,185,21,34,38,0,14,0,79,4,53,4,8,0,93,1,25,0,39,30,83

Sequence (268 aa):
MRARLSHVTIPVLDQDSAKAFYTEKLGFEVRNDMTIGELRWLTVGPKDEPEVEMVLRKVGPPEYDEETTAHFRDLIAKGVIGVGVLHVENTRATYERLRQAGVTFVQEPVKRPFGTEAVFRDDSGNWFSLNDSRGMRARLSHVTIPVLDQDSAKAFYTEKLGFEVRNDMTIGELRWLTVGPKDEPEVEMVLRKVGPPEYDEETTAHFRDLIAKGVIGVGVLHVENTRATYERLRQAGVTFVQEPVKRPFGTEAVFRDDSGNWFSLNDS

Radius of gyration: 17.81 Å; Cα contacts (8 Å, |Δi|>4): 613; chains: 2; bounding box: 47×42×38 Å

Nearest PDB structures (foldseek):
  6cky-assembly1_B  TM=9.945E-01  e=1.222E-27  Streptomyces uncialis
  5umw-assembly2_B  TM=9.935E-01  e=8.034E-26  Streptomyces sp. CB03234
  5umw-assembly3_D  TM=9.851E-01  e=4.287E-25  Streptomyces sp. CB03234
  4g6x-assembly1_A-2  TM=8.061E-01  e=4.932E-12  Catenulispora acidiphila DSM 44928
  2rk0-assembly1_A  TM=7.468E-01  e=4.399E-07  Parafrankia sp. EAN1pec

InterPro domains:
  IPR004360 Glyoxalase/fosfomycin resistance/dioxygenase domain [PF00903] (4-129)
  IPR018146 Glyoxalase I, conserved site [PS00934] (7-28)
  IPR029068 Glyoxalase/Bleomycin resistance protein/Dihydroxybiphenyl dioxygenase [G3DSA:3.10.180.10] (3-134)
  IPR029068 Glyoxalase/Bleomycin resistance protein/Dihydroxybiphenyl dioxygenase [SSF54593] (3-130)
  IPR037523 Vicinal oxygen chelate (VOC), core domain [PS51819] (4-133)

Organism: NCBI:txid1048205